Protein AF-A0A9D5UT83-F1 (afdb_monomer)

pLDDT: mean 85.32, std 17.66, range [29.62, 98.88]

Nearest PDB structures (foldseek):
  5b3g-assembly1_A  TM=5.053E-01  e=8.734E-01  Arabidopsis thaliana
  7ji4-assembly1_A  TM=4.488E-01  e=2.138E+00  Staphylococcus aureus subsp. aureus MRSA252

Radius of gyration: 25.46 Å; Cα contacts (8 Å, |Δi|>4): 666; chains: 1; bounding box: 50×72×88 Å

Foldseek 3Di:
DDDDDDDDDDDDDPPPPFDADDLVNLQLQFQLLQLLVVLPDDSVQQPQAFQAQLQPGDGGQKGQNCPPSFRWIAGPPVGIDGSLCSSCSSVVHHCPQCVVVSSVSSCVSRVVPDHDHDPLDDPPNPDDDPQFPVVLVVVQVVQLVQFDACLDPLVVLQQLQCVVLVLNVCNVVFFDSNFKGKRNWCFDDDPRDGPGTFIWIKGFWAAPVRDGQWIWIAGTHPSNHGDPDPDRIDTRDGRDPCSNFQTWRFRDDFPAQEEEEEQDPSLQSLVCQAVVGGGIHLVDLRSLLRHHDDPSHQEYEYFFWFFPVCSSVVSSVNNQVVVVVSVHHYHYHYQPDDQPPPHRTGGNSNVCNVPVHD

Solvent-accessible surface area (backbone atoms only — not comparable to full-atom values): 19822 Å² total; per-residue (Å²): 141,88,84,79,92,78,82,83,82,78,81,78,68,91,73,85,80,56,61,80,74,47,67,68,57,45,41,71,69,33,58,49,65,61,35,42,35,76,62,68,40,64,67,85,46,60,70,52,48,69,20,44,26,89,75,83,44,75,71,53,47,17,29,30,63,38,62,93,55,42,30,21,33,41,26,82,83,83,45,70,48,37,32,64,49,52,47,12,50,58,73,76,41,50,56,72,86,38,32,70,60,41,49,49,52,50,29,51,68,40,70,64,69,81,41,77,78,69,78,84,61,85,74,70,80,72,68,77,79,73,79,63,38,61,70,48,51,51,48,48,51,58,53,59,73,56,44,39,40,56,85,40,77,82,18,47,31,52,46,38,28,37,42,76,62,64,42,56,73,47,73,81,66,64,57,55,55,90,38,35,19,18,24,65,63,41,75,41,70,56,96,92,38,77,79,48,65,30,30,22,39,38,31,36,28,22,39,86,86,64,50,71,47,36,40,41,34,39,36,24,31,83,82,11,44,75,29,98,56,100,67,37,67,42,67,52,70,64,31,43,95,67,50,55,60,23,16,28,30,60,49,42,70,82,89,67,36,55,42,36,40,22,41,42,64,66,31,17,51,40,46,26,72,51,68,73,47,27,23,26,17,25,72,36,46,73,23,44,43,46,46,58,74,64,88,72,48,49,35,38,40,34,46,28,39,41,38,79,84,45,53,36,46,50,22,41,47,52,27,38,55,52,42,40,75,72,72,31,51,63,45,82,44,63,56,92,74,76,60,52,90,93,49,73,42,38,40,54,35,57,46,25,61,76,63,80,48,113

Sequence (358 aa):
MSFPNQPAIARDGPGNNRVRLDADHVRQSVDWRNVLQALGVDPAHLNGKHHPCPHCGGTDRFRFDNKGGSGSYICGQCGAGDGFSLAAKRMGLDPVRDFSEVVRRVADVGGIGGGEFRPTARVQTMEPAPTPNLKVWQRIKAIAARVIPLSDPAADPARRYLINRGLNDILTDLPDPAVIGCHPALPHWHEGKMTGHHPAIVARVQRIDVVTMGLHCTYLSVDGTKADVSAVKKLTPKLWDGAYTGAAVRLYPMDGDTLHLTEGIESAFAVRLGSGGPAWACLTAGALEAVQIPRGVRSVCVWGDLDASGTGQRAARALADRLAGEGRSVRVLLPPGAIPEGAKGLDWLDVWTQRGRI

Mean predicted aligned error: 15.06 Å

Secondary structure (DSSP, 8-state):
----------------------HHHHHHHS-HHHHHHHTT--GGGGSSS-EEETTTEEEEEEEE--GGGS--EEETTTEEE-HHHHHHHHTT--TTTTHHHHHHHHHHHTT---S----SS-------PPPP-HHHHHHHHHHHTTPBPTTSGGGHHHHHHHHHTT-GGGGGSPPPTTTEEEEEEEEEEETTEEEEEEEEEEEEEE-TT--EEEEEEEEB-TTSSB-SSS-SEEEPPPSSTTTTTT-BB--S--SSSEEEEESSHHHHHHHHHHH-S-EEE-SSHHHHHHPPPPTT--EEEEE--EETTSHHHHHHHHHHHHHHHTT-EEEEE--SSPPPTT-SEE-HHHHHHHHS--

Structure (mmCIF, N/CA/C/O backbone):
data_AF-A0A9D5UT83-F1
#
_entry.id   AF-A0A9D5UT83-F1
#
loop_
_atom_site.group_PDB
_atom_site.id
_atom_site.type_symbol
_atom_site.label_atom_id
_atom_site.label_alt_id
_atom_site.label_comp_id
_atom_site.label_asym_id
_atom_site.label_entity_id
_atom_site.label_seq_id
_atom_site.pdbx_PDB_ins_code
_atom_site.Cartn_x
_atom_site.Cartn_y
_atom_site.Cartn_z
_atom_site.occupancy
_atom_site.B_iso_or_equiv
_atom_site.auth_seq_id
_atom_site.auth_comp_id
_atom_site.auth_asym_id
_atom_site.auth_atom_id
_atom_site.pdbx_PDB_model_num
ATOM 1 N N . MET A 1 1 ? -10.233 41.703 62.172 1.00 39.94 1 MET A N 1
ATOM 2 C CA . MET A 1 1 ? -10.448 40.342 61.641 1.00 39.94 1 MET A CA 1
ATOM 3 C C . MET A 1 1 ? -11.294 40.489 60.394 1.00 39.94 1 MET A C 1
ATOM 5 O O . MET A 1 1 ? -12.471 40.789 60.514 1.00 39.94 1 MET A O 1
ATOM 9 N N . SER A 1 2 ? -10.673 40.377 59.224 1.00 35.38 2 SER A N 1
ATOM 10 C CA . SER A 1 2 ? -11.347 40.438 57.926 1.00 35.38 2 SER A CA 1
ATOM 11 C C . SER A 1 2 ? -11.021 39.142 57.201 1.00 35.38 2 SER A C 1
ATOM 13 O O . SER A 1 2 ? -9.848 38.866 56.967 1.00 35.38 2 SER A O 1
ATOM 15 N N . PHE A 1 3 ? -12.045 38.355 56.881 1.00 30.88 3 PHE A N 1
ATOM 16 C CA . PHE A 1 3 ? -11.953 37.211 55.976 1.00 30.88 3 PHE A CA 1
ATOM 17 C C . PHE A 1 3 ? -13.018 37.349 54.873 1.00 30.88 3 PHE A C 1
ATOM 19 O O . PHE A 1 3 ? -14.044 37.989 55.112 1.00 30.88 3 PHE A O 1
ATOM 26 N N . PRO A 1 4 ? -12.744 36.843 53.657 1.00 36.22 4 PRO A N 1
ATOM 27 C CA . PRO A 1 4 ? -13.255 37.417 52.417 1.00 36.22 4 PRO A CA 1
ATOM 28 C C . PRO A 1 4 ? -14.476 36.691 51.830 1.00 36.22 4 PRO A C 1
ATOM 30 O O . PRO A 1 4 ? -14.771 35.544 52.155 1.00 36.22 4 PRO A O 1
ATOM 33 N N . ASN A 1 5 ? -15.131 37.399 50.905 1.00 34.78 5 ASN A N 1
ATOM 34 C CA . ASN A 1 5 ? -16.133 36.943 49.938 1.00 34.78 5 ASN A CA 1
ATOM 35 C C . ASN A 1 5 ? -15.889 35.518 49.399 1.00 34.78 5 ASN A C 1
ATOM 37 O O . ASN A 1 5 ? -14.867 35.265 48.761 1.00 34.78 5 ASN A O 1
ATOM 41 N N . GLN A 1 6 ? -16.892 34.644 49.524 1.00 32.94 6 GLN A N 1
ATOM 42 C CA . GLN A 1 6 ? -17.122 33.528 48.600 1.00 32.94 6 GLN A CA 1
ATOM 43 C C . GLN A 1 6 ? -18.304 33.889 47.684 1.00 32.94 6 GLN A C 1
ATOM 45 O O . GLN A 1 6 ? -19.372 34.222 48.201 1.00 32.94 6 GLN A O 1
ATOM 50 N N . PRO A 1 7 ? -18.171 33.822 46.347 1.00 31.80 7 PRO A N 1
ATOM 51 C CA . PRO A 1 7 ? -19.325 33.874 45.465 1.00 31.80 7 PRO A CA 1
ATOM 52 C C . PRO A 1 7 ? -20.060 32.526 45.460 1.00 31.80 7 PRO A C 1
ATOM 54 O O . PRO A 1 7 ? -19.459 31.455 45.555 1.00 31.80 7 PRO A O 1
ATOM 57 N N . ALA A 1 8 ? -21.385 32.618 45.368 1.00 31.39 8 ALA A N 1
ATOM 58 C CA . ALA A 1 8 ? -22.331 31.516 45.403 1.00 31.39 8 ALA A CA 1
ATOM 59 C C . ALA A 1 8 ? -22.042 30.439 44.344 1.00 31.39 8 ALA A C 1
ATOM 61 O O . ALA A 1 8 ? -21.861 30.728 43.162 1.00 31.39 8 ALA A O 1
ATOM 62 N N . ILE A 1 9 ? -22.074 29.181 44.783 1.00 29.62 9 ILE A N 1
ATOM 63 C CA . ILE A 1 9 ? -22.059 28.002 43.921 1.00 29.62 9 ILE A CA 1
ATOM 64 C C . ILE A 1 9 ? -23.433 27.934 43.244 1.00 29.62 9 ILE A C 1
ATOM 66 O O . ILE A 1 9 ? -24.443 27.657 43.898 1.00 29.62 9 ILE A O 1
ATOM 70 N N . ALA A 1 10 ? -23.484 28.229 41.946 1.00 30.75 10 ALA A N 1
ATOM 71 C CA . ALA A 1 10 ? -24.658 27.959 41.131 1.00 30.75 10 ALA A CA 1
ATOM 72 C C . ALA A 1 10 ? -24.921 26.445 41.150 1.00 30.75 10 ALA A C 1
ATOM 74 O O . ALA A 1 10 ? -24.033 25.642 40.873 1.00 30.75 10 ALA A O 1
ATOM 75 N N . ARG A 1 11 ? -26.137 26.058 41.541 1.00 30.61 11 ARG A N 1
ATOM 76 C CA . ARG A 1 11 ? -26.592 24.669 41.493 1.00 30.61 11 ARG A CA 1
ATOM 77 C C . ARG A 1 11 ? -26.830 24.304 40.032 1.00 30.61 11 ARG A C 1
ATOM 79 O O . ARG A 1 11 ? -27.831 24.732 39.460 1.00 30.61 11 ARG A O 1
ATOM 86 N N . ASP A 1 12 ? -25.928 23.518 39.457 1.00 32.91 12 ASP A N 1
ATOM 87 C CA . ASP A 1 12 ? -26.201 22.813 38.210 1.00 32.91 12 ASP A CA 1
ATOM 88 C C . ASP A 1 12 ? -27.418 21.903 38.417 1.00 32.91 12 ASP A C 1
ATOM 90 O O . ASP A 1 12 ? -27.491 21.120 39.370 1.00 32.91 12 ASP A O 1
ATOM 94 N N . GLY A 1 13 ? -28.417 22.064 37.546 1.00 33.28 13 GLY A N 1
ATOM 95 C CA . GLY A 1 13 ? -29.596 21.205 37.498 1.00 33.28 13 GLY A CA 1
ATOM 96 C C . GLY A 1 13 ? -29.219 19.744 37.219 1.00 33.28 13 GLY A C 1
ATOM 97 O O . GLY A 1 13 ? -28.079 19.459 36.850 1.00 33.28 13 GLY A O 1
ATOM 98 N N . PRO A 1 14 ? -30.155 18.792 37.380 1.00 35.25 14 PRO A N 1
ATOM 99 C CA . PRO A 1 14 ? -29.871 17.378 37.177 1.00 35.25 14 PRO A CA 1
ATOM 100 C C . PRO A 1 14 ? -29.466 17.134 35.719 1.00 35.25 14 PRO A C 1
ATOM 102 O O . PRO A 1 14 ? -30.300 17.057 34.817 1.00 35.25 14 PRO A O 1
ATOM 105 N N . GLY A 1 15 ? -28.156 17.040 35.493 1.00 32.91 15 GLY A N 1
ATOM 106 C CA . GLY A 1 15 ? -27.573 16.638 34.228 1.00 32.91 15 GLY A CA 1
ATOM 107 C C . GLY A 1 15 ? -28.062 15.238 33.892 1.00 32.91 15 GLY A C 1
ATOM 108 O O . GLY A 1 15 ? -27.791 14.280 34.615 1.00 32.91 15 GLY A O 1
ATOM 109 N N . ASN A 1 16 ? -28.797 15.122 32.791 1.00 37.00 16 ASN A N 1
ATOM 110 C CA . ASN A 1 16 ? -29.161 13.849 32.190 1.00 37.00 16 ASN A CA 1
ATOM 111 C C . ASN A 1 16 ? -27.884 13.189 31.640 1.00 37.00 16 ASN A C 1
ATOM 113 O O . ASN A 1 16 ? -27.570 13.301 30.455 1.00 37.00 16 ASN A O 1
ATOM 117 N N . ASN A 1 17 ? -27.104 12.564 32.523 1.00 39.38 17 ASN A N 1
ATOM 118 C CA . ASN A 1 17 ? -25.863 11.873 32.194 1.00 39.38 17 ASN A CA 1
ATOM 119 C C . ASN A 1 17 ? -26.188 10.507 31.571 1.00 39.38 17 ASN A C 1
ATOM 121 O O . ASN A 1 17 ? -26.019 9.456 32.188 1.00 39.38 17 ASN A O 1
ATOM 125 N N . ARG A 1 18 ? -26.729 10.518 30.349 1.00 42.25 18 ARG A N 1
ATOM 126 C CA . ARG A 1 18 ? -26.886 9.303 29.545 1.00 42.25 18 ARG A CA 1
ATOM 127 C C . ARG A 1 18 ? -25.505 8.877 29.047 1.00 42.25 18 ARG A C 1
ATOM 129 O O . ARG A 1 18 ? -24.882 9.593 28.266 1.00 42.25 18 ARG A O 1
ATOM 136 N N . VAL A 1 19 ? -25.039 7.715 29.506 1.00 45.41 19 VAL A N 1
ATOM 137 C CA . VAL A 1 19 ? -23.774 7.098 29.077 1.00 45.41 19 VAL A CA 1
ATOM 138 C C . VAL A 1 19 ? -23.762 6.967 27.552 1.00 45.41 19 VAL A C 1
ATOM 140 O O . VAL A 1 19 ? -24.695 6.437 26.945 1.00 45.41 19 VAL A O 1
ATOM 143 N N . ARG A 1 20 ? -22.703 7.480 26.922 1.00 50.28 20 ARG A N 1
ATOM 144 C CA . ARG A 1 20 ? -22.475 7.388 25.478 1.00 50.28 20 ARG A CA 1
ATOM 145 C C . ARG A 1 20 ? -21.943 5.988 25.163 1.00 50.28 20 ARG A C 1
ATOM 147 O O . ARG A 1 20 ? -20.837 5.660 25.570 1.00 50.28 20 ARG A O 1
ATOM 154 N N . LEU A 1 21 ? -22.726 5.171 24.458 1.00 57.28 21 LEU A N 1
ATOM 155 C CA . LEU A 1 21 ? -22.361 3.789 24.127 1.00 57.28 21 LEU A CA 1
ATOM 156 C C . LEU A 1 21 ? -21.693 3.723 22.747 1.00 57.28 21 LEU A C 1
ATOM 158 O O . LEU A 1 21 ? -22.319 4.053 21.739 1.00 57.28 21 LEU A O 1
ATOM 162 N N . ASP A 1 22 ? -20.439 3.278 22.690 1.00 71.88 22 ASP A N 1
ATOM 163 C CA . ASP A 1 22 ? -19.770 2.851 21.457 1.00 71.88 22 ASP A CA 1
ATOM 164 C C . ASP A 1 22 ? -19.437 1.347 21.507 1.00 71.88 22 ASP A C 1
ATOM 166 O O . ASP A 1 22 ? -19.575 0.696 22.542 1.00 71.88 22 ASP A O 1
ATOM 170 N N . ALA A 1 23 ? -19.056 0.761 20.368 1.00 78.69 23 ALA A N 1
ATOM 171 C CA . ALA A 1 23 ? -18.838 -0.683 20.267 1.00 78.69 23 ALA A CA 1
ATOM 172 C C . ALA A 1 23 ? -17.682 -1.188 21.147 1.00 78.69 23 ALA A C 1
ATOM 174 O O . ALA A 1 23 ? -17.723 -2.331 21.597 1.00 78.69 23 ALA A O 1
ATOM 175 N N . ASP A 1 24 ? -16.667 -0.361 21.401 1.00 77.75 24 ASP A N 1
ATOM 176 C CA . ASP A 1 24 ? -15.531 -0.750 22.235 1.00 77.75 24 ASP A CA 1
ATOM 177 C C . ASP A 1 24 ? -15.933 -0.755 23.708 1.00 77.75 24 ASP A C 1
ATOM 179 O O . ASP A 1 24 ? -15.629 -1.713 24.420 1.00 77.75 24 ASP A O 1
ATOM 183 N N . HIS A 1 25 ? -16.710 0.243 24.128 1.00 79.38 25 HIS A N 1
ATOM 184 C CA . HIS A 1 25 ? -17.335 0.275 25.441 1.00 79.38 25 HIS A CA 1
ATOM 185 C C . HIS A 1 25 ? -18.251 -0.936 25.648 1.00 79.38 25 HIS A C 1
ATOM 187 O O . HIS A 1 25 ? -18.069 -1.685 26.602 1.00 79.38 25 HIS A O 1
ATOM 193 N N . VAL A 1 26 ? -19.166 -1.213 24.709 1.00 84.00 26 VAL A N 1
ATOM 194 C CA . VAL A 1 26 ? -20.036 -2.398 24.788 1.00 84.00 26 VAL A CA 1
ATOM 195 C C . VAL A 1 26 ? -19.200 -3.680 24.862 1.00 84.00 26 VAL A C 1
ATOM 197 O O . VAL A 1 26 ? -19.483 -4.528 25.701 1.00 84.00 26 VAL A O 1
ATOM 200 N N . ARG A 1 27 ? -18.127 -3.811 24.067 1.00 87.50 27 ARG A N 1
ATOM 201 C CA . ARG A 1 27 ? -17.248 -4.995 24.100 1.00 87.50 27 ARG A CA 1
ATOM 202 C C . ARG A 1 27 ? -16.623 -5.235 25.466 1.00 87.50 27 ARG A C 1
ATOM 204 O O . ARG A 1 27 ? -16.486 -6.390 25.854 1.00 87.50 27 ARG A O 1
ATOM 211 N N . GLN A 1 28 ? -16.200 -4.172 26.140 1.00 83.25 28 GLN A N 1
ATOM 212 C CA . GLN A 1 28 ? -15.504 -4.251 27.425 1.00 83.25 28 GLN A CA 1
ATOM 213 C C . GLN A 1 28 ? -16.464 -4.352 28.614 1.00 83.25 28 GLN A C 1
ATOM 215 O O . GLN A 1 28 ? -16.062 -4.804 29.682 1.00 83.25 28 GLN A O 1
ATOM 220 N N . SER A 1 29 ? -17.714 -3.922 28.442 1.00 83.50 29 SER A N 1
ATOM 221 C CA . SER A 1 29 ? -18.688 -3.816 29.529 1.00 83.50 29 SER A CA 1
ATOM 222 C C . SER A 1 29 ? -19.674 -4.983 29.615 1.00 83.50 29 SER A C 1
ATOM 224 O O . SER A 1 29 ? -20.319 -5.130 30.650 1.00 83.50 29 SER A O 1
ATOM 226 N N . VAL A 1 30 ? -19.804 -5.821 28.578 1.00 85.19 30 VAL A N 1
ATOM 227 C CA . VAL A 1 30 ? -20.680 -7.006 28.619 1.00 85.19 30 VAL A CA 1
ATOM 228 C C . VAL A 1 30 ? -19.949 -8.268 29.078 1.00 85.19 30 VAL A C 1
ATOM 230 O O . VAL A 1 30 ? -18.791 -8.502 28.733 1.00 85.19 30 VAL A O 1
ATOM 233 N N . ASP A 1 31 ? -20.665 -9.159 29.768 1.00 90.19 31 ASP A N 1
ATOM 234 C CA . ASP A 1 31 ? -20.227 -10.548 29.921 1.00 90.19 31 ASP A CA 1
ATOM 235 C C . ASP A 1 31 ? -20.570 -11.338 28.653 1.00 90.19 31 ASP A C 1
ATOM 237 O O . ASP A 1 31 ? -21.708 -11.763 28.435 1.00 90.19 31 ASP A O 1
ATOM 241 N N . TRP A 1 32 ? -19.559 -11.558 27.813 1.00 91.94 32 TRP A N 1
ATOM 242 C CA . TRP A 1 32 ? -19.714 -12.275 26.551 1.00 91.94 32 TRP A CA 1
ATOM 243 C C . TRP A 1 32 ? -20.260 -13.692 26.691 1.00 91.94 32 TRP A C 1
ATOM 245 O O . TRP A 1 32 ? -20.954 -14.141 25.780 1.00 91.94 32 TRP A O 1
ATOM 255 N N . ARG A 1 33 ? -19.991 -14.404 27.794 1.00 92.31 33 ARG A N 1
ATOM 256 C CA . ARG A 1 33 ? -20.564 -15.746 27.977 1.00 92.31 33 ARG A CA 1
ATOM 257 C C . ARG A 1 33 ? -22.073 -15.656 28.133 1.00 92.31 33 ARG A C 1
ATOM 259 O O . ARG A 1 33 ? -22.794 -16.338 27.409 1.00 92.31 33 ARG A O 1
ATOM 266 N N . ASN A 1 34 ? -22.532 -14.764 29.007 1.00 87.12 34 ASN A N 1
ATOM 267 C CA . ASN A 1 34 ? -23.957 -14.566 29.264 1.00 87.12 34 ASN A CA 1
ATOM 268 C C . ASN A 1 34 ? -24.680 -14.018 28.032 1.00 87.12 34 ASN A C 1
ATOM 270 O O . ASN A 1 34 ? -25.751 -14.511 27.685 1.00 87.12 34 ASN A O 1
ATOM 274 N N . VAL A 1 35 ? -24.079 -13.056 27.323 1.00 91.38 35 VAL A N 1
ATOM 275 C CA . VAL A 1 35 ? -24.671 -12.507 26.096 1.00 91.38 35 VAL A CA 1
ATOM 276 C C . VAL A 1 35 ? -24.812 -13.581 25.022 1.00 91.38 35 VAL A C 1
ATOM 278 O O . VAL A 1 35 ? -25.887 -13.739 24.449 1.00 91.38 35 VAL A O 1
ATOM 281 N N . LEU A 1 36 ? -23.755 -14.344 24.737 1.00 91.69 36 LEU A N 1
ATOM 282 C CA . LEU A 1 36 ? -23.806 -15.376 23.699 1.00 91.69 36 LEU A CA 1
ATOM 283 C C . LEU A 1 36 ? -24.762 -16.515 24.075 1.00 91.69 36 LEU A C 1
ATOM 285 O O . LEU A 1 36 ? -25.481 -17.008 23.204 1.00 91.69 36 LEU A O 1
ATOM 289 N N . GLN A 1 37 ? -24.827 -16.883 25.357 1.00 89.75 37 GLN A N 1
ATOM 290 C CA . GLN A 1 37 ? -25.823 -17.817 25.877 1.00 89.75 37 GLN A CA 1
ATOM 291 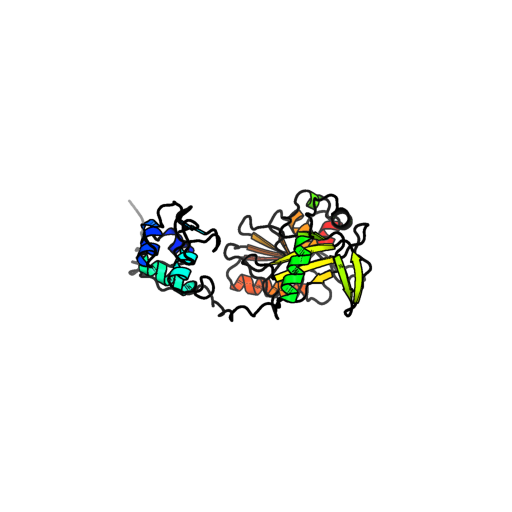C C . GLN A 1 37 ? -27.249 -17.307 25.652 1.00 89.75 37 GLN A C 1
ATOM 293 O O . GLN A 1 37 ? -28.089 -18.042 25.135 1.00 89.75 37 GLN A O 1
ATOM 298 N N . ALA A 1 38 ? -27.522 -16.045 25.984 1.00 82.81 38 ALA A N 1
ATOM 299 C CA . ALA A 1 38 ? -28.832 -15.431 25.784 1.00 82.81 38 ALA A CA 1
ATOM 300 C C . ALA A 1 38 ? -29.212 -15.319 24.296 1.00 82.81 38 ALA A C 1
ATOM 302 O O . ALA A 1 38 ? -30.383 -15.421 23.942 1.00 82.81 38 ALA A O 1
ATOM 303 N N . LEU A 1 39 ? -28.222 -15.191 23.408 1.00 84.88 39 LEU A N 1
ATOM 304 C CA . LEU A 1 39 ? -28.409 -15.258 21.955 1.00 84.88 39 LEU A CA 1
ATOM 305 C C . LEU A 1 39 ? -28.551 -16.699 21.427 1.00 84.88 39 LEU A C 1
ATOM 307 O O . LEU A 1 39 ? -28.710 -16.904 20.225 1.00 84.88 39 LEU A O 1
ATOM 311 N N . GLY A 1 40 ? -28.527 -17.706 22.301 1.00 84.44 40 GLY A N 1
ATOM 312 C CA . GLY A 1 40 ? -28.804 -19.100 21.967 1.00 84.44 40 GLY A CA 1
ATOM 313 C C . GLY A 1 40 ? -27.577 -19.910 21.557 1.00 84.44 40 GLY A C 1
ATOM 314 O O . GLY A 1 40 ? -27.725 -20.868 20.792 1.00 84.44 40 GLY A O 1
ATOM 315 N N . VAL A 1 41 ? -26.373 -19.516 21.980 1.00 89.94 41 VAL A N 1
ATOM 316 C CA . VAL A 1 41 ? -25.186 -20.383 21.942 1.00 89.94 41 VAL A CA 1
ATOM 317 C C . VAL A 1 41 ? -25.217 -21.313 23.154 1.00 89.94 41 VAL A C 1
ATOM 319 O O . VAL A 1 41 ? -25.469 -20.864 24.267 1.00 89.94 41 VAL A O 1
ATOM 322 N N . ASP A 1 42 ? -24.948 -22.603 22.950 1.00 89.69 42 ASP A N 1
ATOM 323 C CA . ASP A 1 42 ? -24.878 -23.566 24.053 1.00 89.69 42 ASP A CA 1
ATOM 324 C C . ASP A 1 42 ? -23.774 -23.158 25.058 1.00 89.69 42 ASP A C 1
ATOM 326 O O . ASP A 1 42 ? -22.611 -23.021 24.655 1.00 89.69 42 ASP A O 1
ATOM 330 N N . PRO A 1 43 ? -24.091 -22.975 26.356 1.00 90.19 43 PRO A N 1
ATOM 331 C CA . PRO A 1 43 ? -23.107 -22.640 27.387 1.00 90.19 43 PRO A CA 1
ATOM 332 C C . PRO A 1 43 ? -21.944 -23.630 27.471 1.00 90.19 43 PRO A C 1
ATOM 334 O O . PRO A 1 43 ? -20.814 -23.232 27.772 1.00 90.19 43 PRO A O 1
ATOM 337 N N . ALA A 1 44 ? -22.180 -24.909 27.156 1.00 92.62 44 ALA A N 1
ATOM 338 C CA . ALA A 1 44 ? -21.138 -25.927 27.130 1.00 92.62 44 ALA A CA 1
ATOM 339 C C . ALA A 1 44 ? -20.042 -25.607 26.099 1.00 92.62 44 ALA A C 1
ATOM 341 O O . ALA A 1 44 ? -18.887 -25.980 26.309 1.00 92.62 44 ALA A O 1
ATOM 342 N N . HIS A 1 45 ? -20.367 -24.861 25.035 1.00 94.69 45 HIS A N 1
ATOM 343 C CA . HIS A 1 45 ? -19.420 -24.454 23.996 1.00 94.69 45 HIS A CA 1
ATOM 344 C C . HIS A 1 45 ? -18.560 -23.233 24.386 1.00 94.69 45 HIS A C 1
ATOM 346 O O . HIS A 1 45 ? -17.578 -22.929 23.707 1.00 94.69 45 HIS A O 1
ATOM 352 N N . LEU A 1 46 ? -18.884 -22.529 25.480 1.00 94.31 46 LEU A N 1
ATOM 353 C CA . LEU A 1 46 ? -18.258 -21.259 25.892 1.00 94.31 46 LEU A CA 1
ATOM 354 C C . LEU A 1 46 ? -17.218 -21.420 27.024 1.00 94.31 46 LEU A C 1
ATOM 356 O O . LEU A 1 46 ? -16.946 -20.493 27.796 1.00 94.31 46 LEU A O 1
ATOM 360 N N . ASN A 1 47 ? -16.610 -22.605 27.122 1.00 92.88 47 ASN A N 1
ATOM 361 C CA . ASN A 1 47 ? -15.705 -22.998 28.211 1.00 92.88 47 ASN A CA 1
ATOM 362 C C . ASN A 1 47 ? -14.210 -23.048 27.831 1.00 92.88 47 ASN A C 1
ATOM 364 O O . ASN A 1 47 ? -13.400 -23.526 28.624 1.00 92.88 47 ASN A O 1
ATOM 368 N N . GLY A 1 48 ? -13.829 -22.595 26.632 1.00 90.75 48 GLY A N 1
ATOM 369 C CA . GLY A 1 48 ? -12.433 -22.620 26.174 1.00 90.75 48 GLY A CA 1
ATOM 370 C C . GLY A 1 48 ? -11.942 -23.949 25.600 1.00 90.75 48 GLY A C 1
ATOM 371 O O . GLY A 1 48 ? -10.797 -24.015 25.155 1.00 90.75 48 GLY A O 1
ATOM 372 N N . LYS A 1 49 ? -12.777 -24.993 25.563 1.00 94.81 49 LYS A N 1
ATOM 373 C CA . LYS A 1 49 ? -12.454 -26.284 24.934 1.00 94.81 49 LYS A CA 1
ATOM 374 C C . LYS A 1 49 ? -12.966 -26.354 23.489 1.00 94.81 49 LYS A C 1
ATOM 376 O O . LYS A 1 49 ? -13.618 -25.430 23.006 1.00 94.81 49 LYS A O 1
ATOM 381 N N . HIS A 1 50 ? -12.608 -27.433 22.798 1.00 95.00 50 HIS A N 1
ATOM 382 C CA . HIS A 1 50 ? -13.031 -27.729 21.430 1.00 95.00 50 HIS A CA 1
ATOM 383 C C . HIS A 1 50 ? -14.457 -28.290 21.391 1.00 95.00 50 HIS A C 1
ATOM 385 O O . HIS A 1 50 ? -14.759 -29.218 22.137 1.00 95.00 50 HIS A O 1
ATOM 391 N N . HIS A 1 51 ? -15.299 -27.741 20.512 1.00 95.69 51 HIS A N 1
ATOM 392 C CA . HIS A 1 51 ? -16.727 -28.063 20.375 1.00 95.69 51 HIS A CA 1
ATOM 393 C C . HIS A 1 51 ? -17.215 -27.941 18.921 1.00 95.69 51 HIS A C 1
ATOM 395 O O . HIS A 1 51 ? -16.506 -27.374 18.074 1.00 95.69 51 HIS A O 1
ATOM 401 N N . PRO A 1 52 ? -18.441 -28.399 18.608 1.00 94.62 52 PRO A N 1
ATOM 402 C CA . PRO A 1 52 ? -19.148 -28.019 17.389 1.00 94.62 52 PRO A CA 1
ATOM 403 C C . PRO A 1 52 ? -19.252 -26.498 17.248 1.00 94.62 52 PRO A C 1
ATOM 405 O O . PRO A 1 52 ? -19.468 -25.779 18.223 1.00 94.62 52 PRO A O 1
ATOM 408 N N . CYS A 1 53 ? -19.132 -25.974 16.027 1.00 92.50 53 CYS A N 1
ATOM 409 C CA . CYS A 1 53 ? -19.322 -24.546 15.805 1.00 92.50 53 CYS A CA 1
ATOM 410 C C . CYS A 1 53 ? -20.805 -24.172 15.943 1.00 92.50 53 CYS A C 1
ATOM 412 O O . CYS A 1 53 ? -21.616 -24.696 15.181 1.00 92.50 53 CYS A O 1
ATOM 414 N N . PRO A 1 54 ? -21.165 -23.189 16.792 1.00 89.81 54 PRO A N 1
ATOM 415 C CA . PRO A 1 54 ? -22.550 -22.724 16.929 1.00 89.81 54 PRO A CA 1
ATOM 416 C C . PRO A 1 54 ? -23.150 -22.105 15.656 1.00 89.81 54 PRO A C 1
ATOM 418 O O . PRO A 1 54 ? -24.343 -21.829 15.614 1.00 89.81 54 PRO A O 1
ATOM 421 N N . HIS A 1 55 ? -22.325 -21.842 14.638 1.00 89.19 55 HIS A N 1
ATOM 422 C CA . HIS A 1 55 ? -22.743 -21.251 13.369 1.00 89.19 55 HIS A CA 1
ATOM 423 C C . HIS A 1 55 ? -22.679 -22.237 12.194 1.00 89.19 55 HIS A C 1
ATOM 425 O O . HIS A 1 55 ? -23.657 -22.372 11.471 1.00 89.19 55 HIS A O 1
ATOM 431 N N . CYS A 1 56 ? -21.545 -22.923 11.992 1.00 89.81 56 CYS A N 1
ATOM 432 C CA . CYS A 1 56 ? -21.362 -23.838 10.851 1.00 89.81 56 CYS A CA 1
ATOM 433 C C . CYS A 1 56 ? -21.454 -25.333 11.205 1.00 89.81 56 CYS A C 1
ATOM 435 O O . CYS A 1 56 ? -21.301 -26.173 10.322 1.00 89.81 56 CYS A O 1
ATOM 437 N N . GLY A 1 57 ? -21.673 -25.683 12.477 1.00 90.00 57 GLY A N 1
ATOM 438 C CA . GLY A 1 57 ? -21.715 -27.068 12.946 1.00 90.00 57 GLY A CA 1
ATOM 439 C C . GLY A 1 57 ? -20.338 -27.742 13.036 1.00 90.00 57 GLY A C 1
ATOM 440 O O . GLY A 1 57 ? -19.335 -27.121 13.404 1.00 90.00 57 GLY A O 1
ATOM 441 N N . GLY A 1 58 ? -20.287 -29.040 12.727 1.00 90.62 58 GLY A N 1
ATOM 442 C CA . GLY A 1 58 ? -19.108 -29.895 12.913 1.00 90.62 58 GLY A CA 1
ATOM 443 C C . GLY A 1 58 ? -19.045 -30.551 14.297 1.00 90.62 58 GLY A C 1
ATOM 444 O O . GLY A 1 58 ? -20.038 -3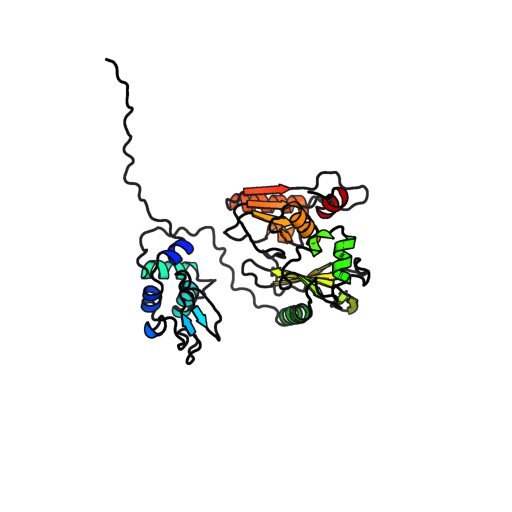0.576 15.010 1.00 90.62 58 GLY A O 1
ATOM 445 N N . THR A 1 59 ? -17.878 -31.089 14.661 1.00 88.88 59 THR A N 1
ATOM 446 C CA . THR A 1 59 ? -17.665 -31.886 15.887 1.00 88.88 59 THR A CA 1
ATOM 447 C C . THR A 1 59 ? -16.812 -31.181 16.945 1.00 88.88 59 THR A C 1
ATOM 449 O O . THR A 1 59 ? -17.174 -31.188 18.111 1.00 88.88 59 THR A O 1
ATOM 452 N N . ASP A 1 60 ? -15.694 -30.558 16.562 1.00 93.88 60 ASP A N 1
ATOM 453 C CA . ASP A 1 60 ? -14.648 -30.089 17.499 1.00 93.88 60 ASP A CA 1
ATOM 454 C C . ASP A 1 60 ? -13.885 -28.835 17.009 1.00 93.88 60 ASP A C 1
ATOM 456 O O . ASP A 1 60 ? -12.845 -28.436 17.540 1.00 93.88 60 ASP A O 1
ATOM 460 N N . ARG A 1 61 ? -14.392 -28.182 15.961 1.00 91.06 61 ARG A N 1
ATOM 461 C CA . ARG A 1 61 ? -13.675 -27.117 15.239 1.00 91.06 61 ARG A CA 1
ATOM 462 C C . ARG A 1 61 ? -13.762 -25.738 15.873 1.00 91.06 61 ARG A C 1
ATOM 464 O O . ARG A 1 61 ? -13.129 -24.830 15.347 1.00 91.06 61 ARG A O 1
ATOM 471 N N . PHE A 1 62 ? -14.575 -25.547 16.907 1.00 97.06 62 PHE A N 1
ATOM 472 C CA . PHE A 1 62 ? -14.820 -24.257 17.545 1.00 97.06 62 PHE A CA 1
ATOM 473 C C . PHE A 1 62 ? -14.233 -24.210 18.951 1.00 97.06 62 PHE A C 1
ATOM 475 O O . PHE A 1 62 ? -14.404 -25.144 19.727 1.00 97.06 62 PHE A O 1
ATOM 482 N N . ARG A 1 63 ? -13.575 -23.099 19.282 1.00 97.25 63 ARG A N 1
ATOM 483 C CA . ARG A 1 63 ? -13.061 -22.810 20.620 1.00 97.25 63 ARG A CA 1
ATOM 484 C C . ARG A 1 63 ? -13.318 -21.351 20.971 1.00 97.25 63 ARG A C 1
ATOM 486 O O . ARG A 1 63 ? -12.805 -20.466 20.292 1.00 97.25 63 ARG A O 1
ATOM 493 N N . PHE A 1 64 ? -14.072 -21.107 22.038 1.00 96.94 64 PHE A N 1
ATOM 494 C CA . PHE A 1 64 ? -14.308 -19.772 22.593 1.00 96.94 64 PHE A CA 1
ATOM 495 C C . PHE A 1 64 ? -13.239 -19.439 23.638 1.00 96.94 64 PHE A C 1
ATOM 497 O O . PHE A 1 64 ? -13.311 -19.924 24.765 1.00 96.94 64 PHE A O 1
ATOM 504 N N . ASP A 1 65 ? -12.223 -18.663 23.262 1.00 93.69 65 ASP A N 1
ATOM 505 C CA . ASP A 1 65 ? -11.080 -18.364 24.131 1.00 93.69 65 ASP A CA 1
ATOM 506 C C . ASP A 1 65 ? -11.214 -17.044 24.905 1.00 93.69 65 ASP A C 1
ATOM 508 O O . ASP A 1 65 ? -10.473 -16.843 25.865 1.00 93.69 65 ASP A O 1
ATOM 512 N N . ASN A 1 66 ? -12.174 -16.182 24.541 1.00 92.38 66 ASN A N 1
ATOM 513 C CA . ASN A 1 66 ? -12.509 -14.928 25.229 1.00 92.38 66 ASN A CA 1
ATOM 514 C C . ASN A 1 66 ? -11.288 -14.089 25.656 1.00 92.38 66 ASN A C 1
ATOM 516 O O . ASN A 1 66 ? -11.249 -13.504 26.744 1.00 92.38 66 ASN A O 1
ATOM 520 N N . LYS A 1 67 ? -10.253 -14.054 24.820 1.00 85.44 67 LYS A N 1
ATOM 521 C CA . LYS A 1 67 ? -9.000 -13.364 25.109 1.00 85.44 67 LYS A CA 1
ATOM 522 C C . LYS A 1 67 ? -9.261 -11.879 25.304 1.00 85.44 67 LYS A C 1
ATOM 524 O O . LYS A 1 67 ? -9.927 -11.236 24.490 1.00 85.44 67 LYS A O 1
ATOM 529 N N . GLY A 1 68 ? -8.744 -11.352 26.411 1.00 80.75 68 GLY A N 1
ATOM 530 C CA . GLY A 1 68 ? -8.917 -9.949 26.785 1.00 80.75 68 GLY A CA 1
ATOM 531 C C . GLY A 1 68 ? -10.375 -9.539 27.010 1.00 80.75 68 GLY A C 1
ATOM 532 O O . GLY A 1 68 ? -10.685 -8.365 26.858 1.00 80.75 68 GLY A O 1
ATOM 533 N N . GLY A 1 69 ? -11.279 -10.488 27.296 1.00 85.62 69 GLY A N 1
ATOM 534 C CA . GLY A 1 69 ? -12.700 -10.188 27.500 1.00 85.62 69 GLY A CA 1
ATOM 535 C C . GLY A 1 69 ? -13.423 -9.719 26.234 1.00 85.62 69 GLY A C 1
ATOM 536 O O . GLY A 1 69 ? -14.437 -9.046 26.329 1.00 85.62 69 GLY A O 1
ATOM 537 N N . SER A 1 70 ? -12.904 -10.038 25.045 1.00 85.88 70 SER A N 1
ATOM 538 C CA . SER A 1 70 ? -13.445 -9.571 23.758 1.00 85.88 70 SER A CA 1
ATOM 539 C C . SER A 1 70 ? -14.555 -10.451 23.164 1.00 85.88 70 SER A C 1
ATOM 541 O O . SER A 1 70 ? -15.079 -10.157 22.086 1.00 85.88 70 SER A O 1
ATOM 543 N N . GLY A 1 71 ? -14.864 -11.577 23.806 1.00 92.31 71 GLY A N 1
ATOM 544 C CA . GLY A 1 71 ? -15.714 -12.625 23.250 1.00 92.31 71 GLY A CA 1
ATOM 54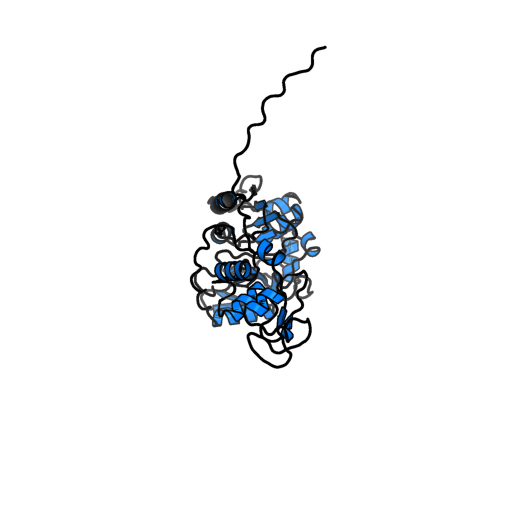5 C C . GLY A 1 71 ? -15.044 -13.409 22.119 1.00 92.31 71 GLY A C 1
ATOM 546 O O . GLY A 1 71 ? -15.740 -13.989 21.286 1.00 92.31 71 GLY A O 1
ATOM 547 N N . SER A 1 72 ? -13.708 -13.400 22.040 1.00 93.50 72 SER A N 1
ATOM 548 C CA . SER A 1 72 ? -12.988 -14.049 20.946 1.00 93.50 72 SER A CA 1
ATOM 549 C C . SER A 1 72 ? -13.231 -15.554 20.853 1.00 93.50 72 SER A C 1
ATOM 551 O O . SER A 1 72 ? -13.425 -16.261 21.848 1.00 93.50 72 SER A O 1
ATOM 553 N N . TYR A 1 73 ? -13.204 -16.042 19.616 1.00 95.69 73 TYR A N 1
ATOM 554 C CA . TYR A 1 73 ? -13.283 -17.455 19.289 1.00 95.69 73 TYR A CA 1
ATOM 555 C C . TYR A 1 73 ? -12.456 -17.781 18.049 1.00 95.69 73 TYR A C 1
ATOM 557 O O . TYR A 1 73 ? -12.121 -16.922 17.230 1.00 95.69 73 TYR A O 1
ATOM 565 N N . ILE A 1 74 ? -12.186 -19.069 17.878 1.00 93.31 74 ILE A N 1
ATOM 566 C CA . ILE A 1 74 ? -11.542 -19.623 16.694 1.00 93.31 74 ILE A CA 1
ATOM 567 C C . ILE A 1 74 ? -12.405 -20.762 16.170 1.00 93.31 74 ILE A C 1
ATOM 569 O O . ILE A 1 74 ? -12.816 -21.639 16.929 1.00 93.31 74 ILE A O 1
ATOM 573 N N . CYS A 1 75 ? -12.667 -20.755 14.865 1.00 92.25 75 CYS A N 1
ATOM 574 C CA . CYS A 1 75 ? -13.273 -21.868 14.155 1.00 92.25 75 CYS A CA 1
ATOM 575 C C . CYS A 1 75 ? -12.371 -22.323 13.002 1.00 92.25 75 CYS A C 1
ATOM 577 O O . CYS A 1 75 ? -12.009 -21.511 12.154 1.00 92.25 75 CYS A O 1
ATOM 579 N N . GLY A 1 76 ? -12.078 -23.622 12.909 1.00 83.69 76 GLY A N 1
ATOM 580 C CA . GLY A 1 76 ? -11.262 -24.175 11.818 1.00 83.69 76 GLY A CA 1
ATOM 581 C C . GLY A 1 76 ? -11.850 -23.980 10.411 1.00 83.69 76 GLY A C 1
ATOM 582 O O . GLY A 1 76 ? -11.109 -24.016 9.437 1.00 83.69 76 GLY A O 1
ATOM 583 N N . GLN A 1 77 ? -13.165 -23.743 10.297 1.00 85.06 77 GLN A N 1
ATOM 584 C CA . GLN A 1 77 ? -13.840 -23.473 9.020 1.00 85.06 77 GLN A CA 1
ATOM 585 C C . GLN A 1 77 ? -14.229 -21.999 8.853 1.00 85.06 77 GLN A C 1
ATOM 587 O O . GLN A 1 77 ? -14.006 -21.425 7.793 1.00 85.06 77 GLN A O 1
ATOM 592 N N . CYS A 1 78 ? -14.816 -21.374 9.879 1.00 82.44 78 CYS A N 1
ATOM 593 C CA . CYS A 1 78 ? -15.268 -19.980 9.792 1.00 82.44 78 CYS A CA 1
ATOM 594 C C . CYS A 1 78 ? -14.153 -18.947 10.008 1.00 82.44 78 CYS A C 1
ATOM 596 O O . CYS A 1 78 ? -14.418 -17.756 9.858 1.00 82.44 78 CYS A O 1
ATOM 598 N N . GLY A 1 79 ? -12.959 -19.376 10.428 1.00 88.38 79 GLY A N 1
ATOM 599 C CA . GLY A 1 79 ? -11.883 -18.494 10.873 1.00 88.38 79 GLY A CA 1
ATOM 600 C C . GLY A 1 79 ? -12.044 -18.018 12.322 1.00 88.38 79 GLY A C 1
ATOM 601 O O . GLY A 1 79 ? -12.908 -18.490 13.069 1.00 88.38 79 GLY A O 1
ATOM 602 N N . ALA A 1 80 ? -11.172 -17.094 12.723 1.00 90.81 80 ALA A N 1
ATOM 603 C CA . ALA A 1 80 ? -11.215 -16.435 14.027 1.00 90.81 80 ALA A CA 1
ATOM 604 C C . ALA A 1 80 ? -12.128 -15.198 14.006 1.00 90.81 80 ALA A C 1
ATOM 606 O O . ALA A 1 80 ? -12.309 -14.574 12.961 1.00 90.81 80 ALA A O 1
ATOM 607 N N . GLY A 1 81 ? -12.690 -14.839 15.160 1.00 90.25 81 GLY A N 1
ATOM 608 C CA . GLY A 1 81 ? -13.535 -13.655 15.308 1.00 90.25 81 GLY A CA 1
ATOM 609 C C . GLY A 1 81 ? -13.713 -13.226 16.763 1.00 90.25 81 GLY A C 1
ATOM 610 O O . GLY A 1 81 ? -13.176 -13.857 17.672 1.00 90.25 81 GLY A O 1
ATOM 611 N N . ASP A 1 82 ? -14.465 -12.146 16.970 1.00 93.25 82 ASP A N 1
ATOM 612 C CA . ASP A 1 82 ? -14.820 -11.595 18.283 1.00 93.25 82 ASP A CA 1
ATOM 613 C C . ASP A 1 82 ? -16.286 -11.874 18.661 1.00 93.25 82 ASP A C 1
ATOM 615 O O . ASP A 1 82 ? -17.052 -12.458 17.881 1.00 93.25 82 ASP A O 1
ATOM 619 N N . GLY A 1 83 ? -16.683 -11.430 19.855 1.00 92.12 83 GLY A N 1
ATOM 620 C CA . GLY A 1 83 ? -18.028 -11.645 20.376 1.00 92.12 83 GLY A CA 1
ATOM 621 C C . GLY A 1 83 ? -19.128 -11.056 19.489 1.00 92.12 83 GLY A C 1
ATOM 622 O O . GLY A 1 83 ? -20.148 -11.713 19.272 1.00 92.12 83 GLY A O 1
ATOM 623 N N . PHE A 1 84 ? -18.913 -9.877 18.892 1.00 94.19 84 PHE A N 1
ATOM 624 C CA . PHE A 1 84 ? -19.879 -9.273 17.967 1.00 94.19 84 PHE A CA 1
ATOM 625 C C . PHE 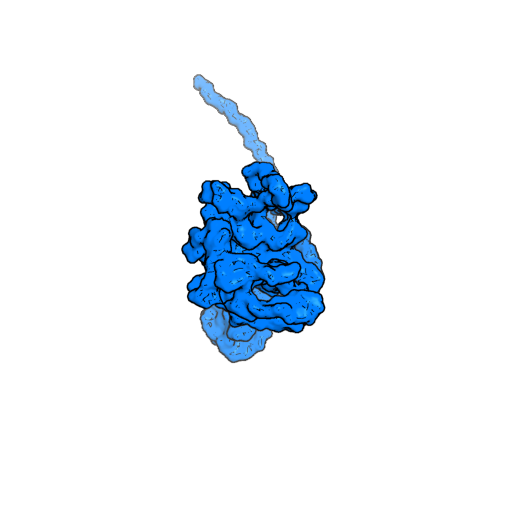A 1 84 ? -20.038 -10.105 16.699 1.00 94.19 84 PHE A C 1
ATOM 627 O O . PHE A 1 84 ? -21.160 -10.339 16.252 1.00 94.19 84 PHE A O 1
ATOM 634 N N . SER A 1 85 ? -18.936 -10.600 16.132 1.00 93.38 85 SER A N 1
ATOM 635 C CA . SER A 1 85 ? -19.004 -11.431 14.931 1.00 93.38 85 SER A CA 1
ATOM 636 C C . SER A 1 85 ? -19.727 -12.762 15.178 1.00 93.38 85 SER A C 1
ATOM 638 O O . SER A 1 85 ? -20.436 -13.249 14.296 1.00 93.38 85 SER A O 1
ATOM 640 N N . LEU A 1 86 ? -19.592 -13.347 16.377 1.00 92.25 86 LEU A N 1
ATOM 641 C CA . LEU A 1 86 ? -20.316 -14.561 16.759 1.00 92.25 86 LEU A CA 1
ATOM 642 C C . LEU A 1 86 ? -21.798 -14.276 17.032 1.00 92.25 86 LEU A C 1
ATOM 644 O O . LEU A 1 86 ? -22.657 -15.036 16.584 1.00 92.25 86 LEU A O 1
ATOM 648 N N . ALA A 1 87 ? -22.099 -13.161 17.703 1.00 93.38 87 ALA A N 1
ATOM 649 C CA . ALA A 1 87 ? -23.458 -12.693 17.948 1.00 93.38 87 ALA A CA 1
ATOM 650 C C . ALA A 1 87 ? -24.211 -12.440 16.632 1.00 93.38 87 ALA A C 1
ATOM 652 O O . ALA A 1 87 ? -25.317 -12.947 16.450 1.00 93.38 87 ALA A O 1
ATOM 653 N N . ALA A 1 88 ? -23.596 -11.731 15.680 1.00 91.00 88 ALA A N 1
ATOM 654 C CA . ALA A 1 88 ? -24.165 -11.481 14.356 1.00 91.00 88 ALA A CA 1
ATOM 655 C C . ALA A 1 88 ? -24.528 -12.790 13.642 1.00 91.00 88 ALA A C 1
ATOM 657 O O . ALA A 1 88 ? -25.682 -13.001 13.266 1.00 91.00 88 ALA A O 1
ATOM 658 N N . LYS A 1 89 ? -23.570 -13.724 13.572 1.00 89.44 89 LYS A N 1
ATOM 659 C CA . LYS A 1 89 ? -23.762 -15.062 12.996 1.00 89.44 89 LYS A CA 1
ATOM 660 C C . LYS A 1 89 ? -24.919 -15.820 13.636 1.00 89.44 89 LYS A C 1
ATOM 662 O O . LYS A 1 89 ? -25.657 -16.506 12.933 1.00 89.44 89 LYS A O 1
ATOM 667 N N . ARG A 1 90 ? -25.082 -15.712 14.957 1.00 88.25 90 ARG A N 1
ATOM 668 C CA . ARG A 1 90 ? -26.149 -16.408 15.682 1.00 88.25 90 ARG A CA 1
ATOM 669 C C . ARG A 1 90 ? -27.530 -15.818 15.411 1.00 88.25 90 ARG A C 1
ATOM 671 O O . ARG A 1 90 ? -28.502 -16.567 15.357 1.00 88.25 90 ARG A O 1
ATOM 678 N N . MET A 1 91 ? -27.591 -14.508 15.192 1.00 87.00 91 MET A N 1
ATOM 679 C CA . MET A 1 91 ? -28.810 -13.772 14.854 1.00 87.00 91 MET A CA 1
ATOM 680 C C . MET A 1 91 ? -29.164 -13.818 13.358 1.00 87.00 91 MET A C 1
ATOM 682 O O . MET A 1 91 ? -30.182 -13.252 12.970 1.00 87.00 91 MET A O 1
ATOM 686 N N . GLY A 1 92 ? -28.340 -14.455 12.517 1.00 84.25 92 GLY A N 1
ATOM 687 C CA . GLY A 1 92 ? -28.515 -14.438 11.060 1.00 84.25 92 GLY A CA 1
ATOM 688 C C . GLY A 1 92 ? -28.231 -13.071 10.427 1.00 84.25 92 GLY A C 1
ATOM 689 O O . GLY A 1 92 ? -28.734 -12.781 9.345 1.00 84.25 92 GLY A O 1
ATOM 690 N N . LEU A 1 93 ? -27.452 -12.230 11.110 1.00 82.38 93 LEU A N 1
ATOM 691 C CA . LEU A 1 93 ? -27.059 -10.893 10.675 1.00 82.38 93 LEU A CA 1
ATOM 692 C C . LEU A 1 93 ? -25.648 -10.910 10.082 1.00 82.38 93 LEU A C 1
ATOM 694 O O . LEU A 1 93 ? -24.796 -11.712 10.478 1.00 82.38 93 LEU A O 1
ATOM 698 N N . ASP A 1 94 ? -25.384 -9.990 9.160 1.00 83.38 94 ASP A N 1
ATOM 699 C CA . ASP A 1 94 ? -24.040 -9.783 8.635 1.00 83.38 94 ASP A CA 1
ATOM 700 C C . ASP A 1 94 ? -23.225 -8.918 9.621 1.00 83.38 94 ASP A C 1
ATOM 702 O O . ASP A 1 94 ? -23.655 -7.818 9.979 1.00 83.38 94 ASP A O 1
ATOM 706 N N . PRO A 1 95 ? -22.047 -9.378 10.081 1.00 70.81 95 PRO A N 1
ATOM 707 C CA . PRO A 1 95 ? -21.277 -8.695 11.121 1.00 70.81 95 PRO A CA 1
ATOM 708 C C . PRO A 1 95 ? -20.712 -7.335 10.693 1.00 70.81 95 PRO A C 1
ATOM 710 O O . PRO A 1 95 ? -20.257 -6.588 11.554 1.00 70.81 95 PRO A O 1
ATOM 713 N N . VAL A 1 96 ? -20.715 -7.016 9.395 1.00 71.44 96 VAL A N 1
ATOM 714 C CA . VAL A 1 96 ? -20.242 -5.737 8.856 1.00 71.44 96 VAL A CA 1
ATOM 715 C C . VAL A 1 96 ? -21.428 -4.848 8.496 1.00 71.44 96 VAL A C 1
ATOM 717 O O . VAL A 1 96 ? -21.507 -3.716 8.971 1.00 71.44 96 VAL A O 1
ATOM 720 N N . ARG A 1 97 ? -22.371 -5.352 7.690 1.00 68.75 97 ARG A N 1
ATOM 721 C CA . ARG A 1 97 ? -23.533 -4.581 7.220 1.00 68.75 97 ARG A CA 1
ATOM 722 C C . ARG A 1 97 ? -24.486 -4.233 8.358 1.00 68.75 97 ARG A C 1
ATOM 724 O O . ARG A 1 97 ? -24.969 -3.108 8.428 1.00 68.75 97 ARG A O 1
ATOM 731 N N . ASP A 1 98 ? -24.718 -5.178 9.262 1.00 77.44 98 ASP A N 1
ATOM 732 C CA . ASP A 1 98 ? -25.719 -5.055 10.321 1.00 77.44 98 ASP A CA 1
ATOM 733 C C . ASP A 1 98 ? -25.056 -4.722 11.676 1.00 77.44 98 ASP A C 1
ATOM 735 O O . ASP A 1 98 ? -25.672 -4.851 12.734 1.00 77.44 98 ASP A O 1
ATOM 739 N N . PHE A 1 99 ? -23.795 -4.263 11.667 1.00 78.88 99 PHE A N 1
ATOM 740 C CA . PHE A 1 99 ? -22.970 -4.093 12.868 1.00 78.88 99 PHE A CA 1
ATOM 741 C C . PHE A 1 99 ? -23.613 -3.199 13.937 1.00 78.88 99 PHE A C 1
ATOM 743 O O . PHE A 1 99 ? -23.564 -3.526 15.118 1.00 78.88 99 PHE A O 1
ATOM 750 N N . SER A 1 100 ? -24.263 -2.094 13.556 1.00 78.00 100 SER A N 1
ATOM 751 C CA . SER A 1 100 ? -24.943 -1.218 14.525 1.00 78.00 100 SER A CA 1
ATOM 752 C C . SER A 1 100 ? -26.101 -1.917 15.240 1.00 78.00 100 SER A C 1
ATOM 754 O O . SER A 1 100 ? -26.261 -1.751 16.447 1.00 78.00 100 SER A O 1
ATOM 756 N N . GLU A 1 101 ? -26.871 -2.736 14.523 1.00 82.88 101 GLU A N 1
ATOM 757 C CA . GLU A 1 101 ? -27.947 -3.539 15.109 1.00 82.88 101 GLU A CA 1
ATOM 758 C C . GLU A 1 101 ? -27.379 -4.650 16.000 1.00 82.88 101 GLU A C 1
ATOM 760 O O . GLU A 1 101 ? -27.910 -4.912 17.078 1.00 82.88 101 GLU A O 1
ATOM 765 N N . VAL A 1 102 ? -26.259 -5.258 15.597 1.00 87.94 102 VAL A N 1
ATOM 766 C CA . VAL A 1 102 ? -25.541 -6.252 16.407 1.00 87.94 102 VAL A CA 1
ATOM 767 C C . VAL A 1 102 ? -25.065 -5.634 17.723 1.00 87.94 102 VAL A C 1
ATOM 769 O O . VAL A 1 102 ? -25.327 -6.198 18.783 1.00 87.94 102 VAL A O 1
ATOM 772 N N . VAL A 1 103 ? -24.416 -4.465 17.678 1.00 87.19 103 VAL A N 1
ATOM 773 C CA . VAL A 1 103 ? -23.943 -3.748 18.874 1.00 87.19 103 VAL A CA 1
ATOM 774 C C . VAL A 1 103 ? -25.111 -3.380 19.782 1.00 87.19 103 VAL A C 1
ATOM 776 O O . VAL A 1 103 ? -25.028 -3.607 20.986 1.00 87.19 103 VAL A O 1
ATOM 779 N N . ARG A 1 104 ? -26.215 -2.876 19.216 1.00 84.50 104 ARG A N 1
ATOM 780 C CA . ARG A 1 104 ? -27.420 -2.533 19.979 1.00 84.50 104 ARG A CA 1
ATOM 781 C C . ARG A 1 104 ? -28.000 -3.756 20.689 1.00 84.50 104 ARG A C 1
ATOM 783 O O . ARG A 1 104 ? -28.201 -3.713 21.895 1.00 84.50 104 ARG A O 1
ATOM 790 N N . ARG A 1 105 ? -28.205 -4.866 19.975 1.00 85.56 105 ARG A N 1
ATOM 791 C CA . ARG A 1 105 ? -28.741 -6.101 20.570 1.00 85.56 105 ARG A CA 1
ATOM 792 C C . ARG A 1 105 ? -27.821 -6.680 21.636 1.00 85.56 105 ARG A C 1
ATOM 794 O O . ARG A 1 105 ? -28.308 -7.143 22.657 1.00 85.56 105 ARG A O 1
ATOM 801 N N . VAL A 1 106 ? -26.506 -6.639 21.423 1.00 89.88 106 VAL A N 1
ATOM 802 C CA . VAL A 1 106 ? -25.523 -7.062 22.430 1.00 89.88 106 VAL A CA 1
ATOM 803 C C . VAL A 1 106 ? -25.581 -6.164 23.667 1.00 89.88 106 VAL A C 1
ATOM 805 O O . VAL A 1 106 ? -25.554 -6.687 24.775 1.00 89.88 106 VAL A O 1
ATOM 808 N N . ALA A 1 107 ? -25.702 -4.845 23.503 1.00 86.31 107 ALA A N 1
ATOM 809 C CA . ALA A 1 107 ? -25.838 -3.914 24.622 1.00 86.31 107 ALA A CA 1
ATOM 810 C C . ALA A 1 107 ? -27.143 -4.141 25.403 1.00 86.31 107 ALA A C 1
ATOM 812 O O . ALA A 1 107 ? -27.117 -4.173 26.632 1.00 86.31 107 ALA A O 1
ATOM 813 N N . ASP A 1 108 ? -28.258 -4.359 24.701 1.00 83.25 108 ASP A N 1
ATOM 814 C CA . ASP A 1 108 ? -29.564 -4.634 25.308 1.00 83.25 108 ASP A CA 1
ATOM 815 C C . ASP A 1 108 ? -29.540 -5.951 26.100 1.00 83.25 108 ASP A C 1
ATOM 817 O O . ASP A 1 108 ? -29.908 -5.983 27.273 1.00 83.25 108 ASP A O 1
ATOM 821 N N . VAL A 1 109 ? -29.041 -7.031 25.487 1.00 83.88 109 VAL A N 1
ATOM 822 C CA . VAL A 1 109 ? -28.904 -8.349 26.132 1.00 83.88 109 VAL A CA 1
ATOM 823 C C . VAL A 1 109 ? -27.892 -8.310 27.279 1.00 83.88 109 VAL A C 1
ATOM 825 O O . VAL A 1 109 ? -28.078 -8.977 28.293 1.00 83.88 109 VAL A O 1
ATOM 828 N N . GLY A 1 110 ? -26.831 -7.517 27.137 1.00 83.56 110 GLY A N 1
ATOM 829 C CA . GLY A 1 110 ? -25.802 -7.316 28.152 1.00 83.56 110 GLY A CA 1
ATOM 830 C C . GLY A 1 110 ? -26.218 -6.404 29.307 1.00 83.56 110 GLY A C 1
ATOM 831 O O . GLY A 1 110 ? -2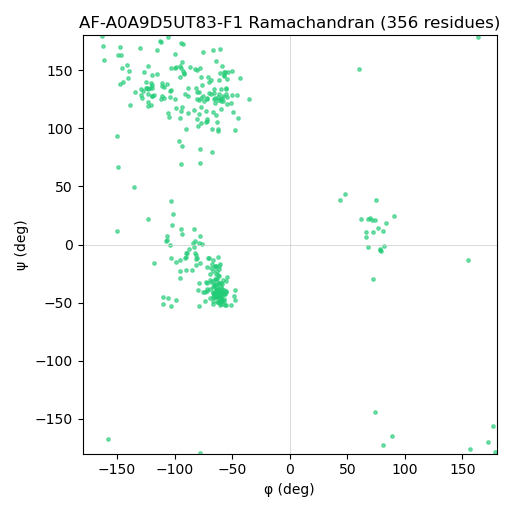5.400 -6.165 30.190 1.00 83.56 110 GLY A O 1
ATOM 832 N N . GLY A 1 111 ? -27.451 -5.883 29.315 1.00 79.31 111 GLY A N 1
ATOM 833 C CA . GLY A 1 111 ? -27.959 -5.042 30.401 1.00 79.31 111 GLY A CA 1
ATOM 834 C C . GLY A 1 111 ? -27.388 -3.622 30.423 1.00 79.31 111 GLY A C 1
ATOM 835 O O . GLY A 1 111 ? -27.441 -2.962 31.456 1.00 79.31 111 GLY A O 1
ATOM 836 N N . ILE A 1 112 ? -26.865 -3.135 29.294 1.00 74.50 112 ILE A N 1
ATOM 837 C CA . ILE A 1 112 ? -26.281 -1.789 29.140 1.00 74.50 112 ILE A CA 1
ATOM 838 C C . ILE A 1 112 ? -27.334 -0.779 28.601 1.00 74.50 112 ILE A C 1
ATOM 840 O O . ILE A 1 112 ? -27.025 0.340 28.196 1.00 74.50 112 ILE A O 1
ATOM 844 N N . GLY A 1 113 ? -28.623 -1.136 28.601 1.00 54.75 113 GLY A N 1
ATOM 845 C CA . GLY A 1 113 ? -29.709 -0.291 28.083 1.00 54.75 113 GLY A CA 1
ATOM 846 C C . GLY A 1 113 ? -29.936 1.006 28.883 1.00 54.75 113 GLY A C 1
ATOM 847 O O . GLY A 1 113 ? -30.097 0.969 30.100 1.00 54.75 113 GLY A O 1
ATOM 848 N N . GLY A 1 114 ? -30.001 2.159 28.193 1.00 51.00 114 GLY A N 1
ATOM 849 C CA . GLY A 1 114 ? -30.372 3.462 28.785 1.00 51.00 114 GLY A CA 1
ATOM 850 C C . GLY A 1 114 ? -29.838 4.726 28.082 1.00 51.00 114 GLY A C 1
ATOM 851 O O . GLY A 1 114 ? -30.314 5.830 28.360 1.00 51.00 114 GLY A O 1
ATOM 852 N N . GLY A 1 115 ? -28.872 4.597 27.166 1.00 49.12 115 GLY A N 1
ATOM 853 C CA . GLY A 1 115 ? -28.307 5.717 26.399 1.00 49.12 115 GLY A CA 1
ATOM 854 C C . GLY A 1 115 ? -28.962 5.909 25.027 1.00 49.12 115 GLY A C 1
ATOM 855 O O . GLY A 1 115 ? -29.290 4.941 24.346 1.00 49.12 115 GLY A O 1
ATOM 856 N N . GLU A 1 116 ? -29.122 7.160 24.580 1.00 38.38 116 GLU A N 1
ATOM 857 C CA . GLU A 1 116 ? -29.419 7.446 23.170 1.00 38.38 116 GLU A CA 1
ATOM 858 C C . GLU A 1 116 ? -28.232 6.998 22.312 1.00 38.38 116 GLU A C 1
ATOM 860 O O . GLU A 1 116 ? -27.152 7.593 22.359 1.00 38.38 116 GLU A O 1
ATOM 865 N N . PHE A 1 117 ? -28.427 5.953 21.506 1.00 41.53 117 PHE A N 1
ATOM 866 C CA . PHE A 1 117 ? -27.466 5.580 20.478 1.00 41.53 117 PHE A CA 1
ATOM 867 C C . PHE A 1 117 ? -27.450 6.677 19.409 1.00 41.53 117 PHE A C 1
ATOM 869 O O . PHE A 1 117 ? -28.323 6.734 18.544 1.00 41.53 117 PHE A O 1
ATOM 876 N N . ARG A 1 118 ? -26.466 7.580 19.472 1.00 38.34 118 ARG A N 1
ATOM 877 C CA . ARG A 1 118 ? -26.164 8.496 18.368 1.00 38.34 118 ARG A CA 1
ATOM 878 C C . ARG A 1 118 ? -25.170 7.810 17.431 1.00 38.34 118 ARG A C 1
ATOM 880 O O . ARG A 1 118 ? -24.023 7.618 17.841 1.00 38.34 118 ARG A O 1
ATOM 887 N N . PRO A 1 119 ? -25.565 7.476 16.188 1.00 35.59 119 PRO A N 1
ATOM 888 C CA . PRO A 1 119 ? -24.633 6.976 15.189 1.00 35.59 119 PRO A CA 1
ATOM 889 C C . PRO A 1 119 ? -23.486 7.980 15.048 1.00 35.59 119 PRO A C 1
ATOM 891 O O . PRO A 1 119 ? -23.715 9.158 14.762 1.00 35.59 119 PRO A O 1
ATOM 894 N N . THR A 1 120 ? -22.249 7.554 15.288 1.00 34.81 120 THR A N 1
ATOM 895 C CA . THR A 1 120 ? -21.088 8.381 14.964 1.00 34.81 120 THR A CA 1
ATOM 896 C C . THR A 1 120 ? -20.931 8.411 13.452 1.00 34.81 120 THR A C 1
ATOM 898 O O . THR A 1 120 ? -20.504 7.430 12.849 1.00 34.81 120 THR A O 1
ATOM 901 N N . ALA A 1 121 ? -21.292 9.568 12.885 1.00 34.09 121 ALA A N 1
ATOM 902 C CA . ALA A 1 121 ? -21.323 9.891 11.462 1.00 34.09 121 ALA A CA 1
ATOM 903 C C . ALA A 1 121 ? -22.269 8.994 10.643 1.00 34.09 121 ALA A C 1
ATOM 905 O O . ALA A 1 121 ? -22.530 7.843 10.980 1.00 34.09 121 ALA A O 1
ATOM 906 N N . ARG A 1 122 ? -22.818 9.539 9.550 1.00 32.91 122 ARG A N 1
ATOM 907 C CA . ARG A 1 122 ? -23.506 8.750 8.519 1.00 32.91 122 ARG A CA 1
ATOM 908 C C . ARG A 1 122 ? -22.650 7.515 8.220 1.00 32.91 122 ARG A C 1
ATOM 910 O O . ARG A 1 122 ? -21.615 7.638 7.568 1.00 32.91 122 ARG A O 1
ATOM 917 N N . VAL A 1 123 ? -23.098 6.331 8.641 1.00 35.03 123 VAL A N 1
ATOM 918 C CA . VAL A 1 123 ? -22.791 5.121 7.885 1.00 35.03 123 VAL A CA 1
ATOM 919 C C . VAL A 1 123 ? -23.476 5.394 6.560 1.00 35.03 123 VAL A C 1
ATOM 921 O O . VAL A 1 123 ? -24.700 5.321 6.465 1.00 35.03 123 VAL A O 1
ATOM 924 N N . GLN A 1 124 ? -22.712 5.859 5.569 1.00 35.03 124 GLN A N 1
ATOM 925 C CA . GLN A 1 124 ? -23.148 5.699 4.195 1.00 35.03 124 GLN A CA 1
ATOM 926 C C . GLN A 1 124 ? -23.516 4.226 4.106 1.00 35.03 124 GLN A C 1
ATOM 928 O O . GLN A 1 124 ? -22.665 3.374 4.361 1.00 35.03 124 GLN A O 1
ATOM 933 N N . THR A 1 125 ? -24.799 3.946 3.897 1.00 30.47 125 THR A N 1
ATOM 934 C CA . THR A 1 125 ? -25.283 2.630 3.512 1.00 30.47 125 THR A CA 1
ATOM 935 C C . THR A 1 125 ? -24.377 2.181 2.378 1.00 30.47 125 THR A C 1
ATOM 937 O O . THR A 1 125 ? -24.513 2.669 1.258 1.00 30.47 125 THR A O 1
ATOM 940 N N . MET A 1 126 ? -23.371 1.356 2.679 1.00 34.69 126 MET A N 1
ATOM 941 C CA . MET A 1 126 ? -22.594 0.738 1.627 1.00 34.69 126 MET A CA 1
ATOM 942 C C . MET A 1 126 ? -23.586 -0.193 0.962 1.00 34.69 126 MET A C 1
ATOM 944 O O . MET A 1 126 ? -24.092 -1.127 1.591 1.00 34.69 126 MET A O 1
ATOM 948 N N . GLU A 1 127 ? -23.910 0.117 -0.288 1.00 37.00 127 GLU A N 1
ATOM 949 C CA . GLU A 1 127 ? -24.515 -0.852 -1.183 1.00 37.00 127 GLU A CA 1
ATOM 950 C C . GLU A 1 127 ? -23.772 -2.188 -1.013 1.00 37.00 127 GLU A C 1
ATOM 952 O O . GLU A 1 127 ? -22.556 -2.181 -0.757 1.00 37.00 127 GLU A O 1
ATOM 957 N N . PRO A 1 128 ? -24.476 -3.334 -1.084 1.00 42.00 128 PRO A N 1
ATOM 958 C CA . PRO A 1 128 ? -23.823 -4.634 -1.005 1.00 42.00 128 PRO A CA 1
ATOM 959 C C . PRO A 1 128 ? -22.597 -4.626 -1.915 1.00 42.00 128 PRO A C 1
ATOM 961 O O . PRO A 1 128 ? -22.695 -4.202 -3.067 1.00 42.00 128 PRO A O 1
ATOM 964 N N . ALA A 1 129 ? -21.441 -5.026 -1.365 1.00 50.34 129 ALA A N 1
ATOM 965 C CA . ALA A 1 129 ? -20.183 -4.942 -2.090 1.00 50.34 129 ALA A CA 1
ATOM 966 C C . ALA A 1 129 ? -20.374 -5.602 -3.467 1.00 50.34 129 ALA A C 1
ATOM 968 O O . ALA A 1 129 ? -20.793 -6.764 -3.524 1.00 50.34 129 ALA A O 1
ATOM 969 N N . PRO A 1 130 ? -20.145 -4.864 -4.563 1.00 62.38 130 PRO A N 1
ATOM 970 C CA . PRO A 1 130 ? -20.436 -5.355 -5.900 1.00 62.38 130 PRO A CA 1
ATOM 971 C C . PRO A 1 130 ? -19.694 -6.665 -6.163 1.00 62.38 130 PRO A C 1
ATOM 973 O O . PRO A 1 130 ? -18.584 -6.890 -5.671 1.00 62.38 130 PRO A O 1
ATOM 976 N N . THR A 1 131 ? -20.328 -7.554 -6.930 1.00 73.56 131 THR A N 1
ATOM 977 C CA . THR A 1 131 ? -19.767 -8.873 -7.221 1.00 73.56 131 THR A CA 1
ATOM 978 C C . THR A 1 131 ? -18.400 -8.719 -7.894 1.00 73.56 131 THR A C 1
ATOM 980 O O . THR A 1 131 ? -18.305 -8.070 -8.939 1.00 73.56 131 THR A O 1
ATOM 983 N N . PRO A 1 132 ? -17.327 -9.306 -7.334 1.00 82.06 132 PRO A N 1
ATOM 984 C CA . PRO A 1 132 ? -15.996 -9.139 -7.886 1.00 82.06 132 PRO A CA 1
ATOM 985 C C . PRO A 1 132 ? -15.863 -9.867 -9.219 1.00 82.06 132 PRO A C 1
ATOM 987 O O . PRO A 1 132 ? -16.288 -11.015 -9.374 1.00 82.06 132 PRO A O 1
ATOM 990 N N . ASN A 1 133 ? -15.172 -9.243 -10.170 1.00 87.44 133 ASN A N 1
ATOM 991 C CA . ASN A 1 133 ? -14.741 -9.921 -11.381 1.00 87.44 133 ASN A CA 1
ATOM 992 C C . ASN A 1 133 ? -13.762 -11.055 -11.027 1.00 87.44 133 ASN A C 1
ATOM 994 O O . ASN A 1 133 ? -12.588 -10.827 -10.720 1.00 87.44 133 ASN A O 1
ATOM 998 N N . LEU A 1 134 ? -14.244 -12.299 -11.099 1.00 87.69 134 LEU A N 1
ATOM 999 C CA . LEU A 1 134 ? -13.489 -13.482 -10.682 1.00 87.69 134 LEU A CA 1
ATOM 1000 C C . LEU A 1 134 ? -12.202 -13.695 -11.491 1.00 87.69 134 LEU A C 1
ATOM 1002 O O . LEU A 1 134 ? -11.207 -14.144 -10.926 1.00 87.69 134 LEU A O 1
ATOM 1006 N N . LYS A 1 135 ? -12.178 -13.332 -12.781 1.00 90.88 135 LYS A N 1
ATOM 1007 C CA . LYS A 1 135 ? -10.966 -13.438 -13.615 1.00 90.88 135 LYS A CA 1
ATOM 1008 C C . LYS A 1 135 ? -9.891 -12.463 -13.140 1.00 90.88 135 LYS A C 1
ATOM 1010 O O . LYS A 1 135 ? -8.716 -12.818 -13.051 1.00 90.88 135 LYS A O 1
ATOM 1015 N N . VAL A 1 136 ? -10.295 -11.239 -12.802 1.00 91.62 136 VAL A N 1
ATOM 1016 C CA . VAL A 1 136 ? -9.397 -10.222 -12.239 1.00 91.62 136 VAL A CA 1
ATOM 1017 C C . VAL A 1 136 ? -8.881 -10.669 -10.873 1.00 91.62 136 VAL A C 1
ATOM 1019 O O . VAL A 1 136 ? -7.677 -10.620 -10.633 1.00 91.62 136 VAL A O 1
ATOM 1022 N N . TRP A 1 137 ? -9.759 -11.190 -10.015 1.00 86.06 137 TRP A N 1
ATOM 1023 C CA . TRP A 1 137 ? -9.383 -11.738 -8.711 1.00 86.06 137 TRP A CA 1
ATOM 1024 C C . TRP A 1 137 ? -8.368 -12.883 -8.820 1.00 86.06 137 TRP A C 1
ATOM 1026 O O . TRP A 1 137 ? -7.334 -12.869 -8.150 1.00 86.06 137 TRP A O 1
ATOM 1036 N N . GLN A 1 138 ? -8.616 -13.852 -9.705 1.00 89.00 138 GLN A N 1
ATOM 1037 C CA . GLN A 1 138 ? -7.688 -14.953 -9.977 1.00 89.00 138 GLN A CA 1
ATOM 1038 C C . GLN A 1 138 ? -6.333 -14.438 -10.472 1.00 89.00 138 GLN A C 1
ATOM 1040 O O . GLN A 1 138 ? -5.297 -14.920 -10.015 1.00 89.00 138 GLN A O 1
ATOM 1045 N N . ARG A 1 139 ? -6.321 -13.422 -11.344 1.00 93.38 139 ARG A N 1
ATOM 1046 C CA . ARG A 1 139 ? -5.086 -12.786 -11.821 1.00 93.38 139 ARG A CA 1
ATOM 1047 C C . ARG A 1 139 ? -4.319 -12.096 -10.693 1.00 93.38 139 ARG A C 1
ATOM 1049 O O . ARG A 1 139 ? -3.109 -12.283 -10.603 1.00 93.38 139 ARG A O 1
ATOM 1056 N N . ILE A 1 140 ? -4.998 -11.336 -9.831 1.00 94.31 140 ILE A N 1
ATOM 1057 C CA . ILE A 1 140 ? -4.386 -10.707 -8.648 1.00 94.31 140 ILE A CA 1
ATOM 1058 C C . ILE A 1 140 ? -3.740 -11.779 -7.767 1.00 94.31 140 ILE A C 1
ATOM 1060 O O . ILE A 1 140 ? -2.568 -11.650 -7.419 1.00 94.31 140 ILE A O 1
ATOM 1064 N N . LYS A 1 141 ? -4.461 -12.868 -7.470 1.00 92.81 141 LYS A N 1
ATOM 1065 C CA . LYS A 1 141 ? -3.925 -13.990 -6.687 1.00 92.81 141 LYS A CA 1
ATOM 1066 C C . LYS A 1 141 ? -2.706 -14.634 -7.346 1.00 92.81 141 LYS A C 1
ATOM 1068 O O . LYS A 1 141 ? -1.725 -14.895 -6.659 1.00 92.81 141 LYS A O 1
ATOM 1073 N N . ALA A 1 142 ? -2.762 -14.879 -8.653 1.00 95.12 142 ALA A N 1
ATOM 1074 C CA . ALA A 1 142 ? -1.674 -15.512 -9.392 1.00 95.12 142 ALA A CA 1
ATOM 1075 C C . ALA A 1 142 ? -0.400 -14.654 -9.400 1.00 95.12 142 ALA A C 1
ATOM 1077 O O . ALA A 1 142 ? 0.690 -15.186 -9.214 1.00 95.12 142 ALA A O 1
ATOM 1078 N N . ILE A 1 143 ? -0.537 -13.334 -9.568 1.00 97.31 143 ILE A N 1
ATOM 1079 C CA . ILE A 1 143 ? 0.596 -12.405 -9.477 1.00 97.31 143 ILE A CA 1
ATOM 1080 C C . ILE A 1 143 ? 1.129 -12.380 -8.042 1.00 97.31 143 ILE A C 1
ATOM 1082 O O . ILE A 1 143 ? 2.319 -12.594 -7.837 1.00 97.31 143 ILE A O 1
ATOM 1086 N N . ALA A 1 144 ? 0.258 -12.171 -7.049 1.00 93.00 144 ALA A N 1
ATOM 1087 C CA . ALA A 1 144 ? 0.652 -12.057 -5.646 1.00 93.00 144 ALA A CA 1
ATOM 1088 C C . ALA A 1 144 ? 1.358 -13.316 -5.112 1.00 93.00 144 ALA A C 1
ATOM 1090 O O . ALA A 1 144 ? 2.262 -13.195 -4.296 1.00 93.00 144 ALA A O 1
ATOM 1091 N N . ALA A 1 145 ? 0.989 -14.508 -5.591 1.00 94.62 145 ALA A N 1
ATOM 1092 C CA . ALA A 1 145 ? 1.626 -15.771 -5.207 1.00 94.62 145 ALA A CA 1
ATOM 1093 C C . ALA A 1 145 ? 3.079 -15.913 -5.699 1.00 94.62 145 ALA A C 1
ATOM 1095 O O . ALA A 1 145 ? 3.804 -16.776 -5.216 1.00 94.62 145 ALA A O 1
ATOM 1096 N N . ARG A 1 146 ? 3.498 -15.095 -6.671 1.00 97.44 146 ARG A N 1
ATOM 1097 C CA . ARG A 1 146 ? 4.855 -15.086 -7.243 1.00 97.44 146 ARG A CA 1
ATOM 1098 C C . ARG A 1 146 ? 5.678 -13.875 -6.802 1.00 97.44 146 ARG A C 1
ATOM 1100 O O . ARG A 1 146 ? 6.786 -13.680 -7.298 1.00 97.44 146 ARG A O 1
ATOM 1107 N N . VAL A 1 147 ? 5.124 -13.044 -5.920 1.00 98.31 147 VAL A N 1
ATOM 1108 C CA . VAL A 1 147 ? 5.842 -11.923 -5.318 1.00 98.31 147 VAL A CA 1
ATOM 1109 C C . VAL A 1 147 ? 6.738 -12.465 -4.209 1.00 98.31 147 VAL A C 1
ATOM 1111 O O . VAL A 1 147 ? 6.263 -13.134 -3.295 1.00 98.31 147 VAL A O 1
ATOM 1114 N N . ILE A 1 148 ? 8.026 -12.163 -4.305 1.00 98.38 148 ILE A N 1
ATOM 1115 C CA . ILE A 1 148 ? 9.041 -12.464 -3.299 1.00 98.38 148 ILE A CA 1
ATOM 1116 C C . ILE A 1 148 ? 9.316 -11.221 -2.436 1.00 98.38 148 ILE A C 1
ATOM 1118 O O . ILE A 1 148 ? 9.128 -10.094 -2.912 1.00 98.38 148 ILE A O 1
ATOM 1122 N N . PRO A 1 149 ? 9.758 -11.387 -1.178 1.00 98.62 149 PRO A N 1
ATOM 1123 C CA . PRO A 1 149 ? 10.172 -10.270 -0.333 1.00 98.62 149 PRO A CA 1
ATOM 1124 C C . PRO A 1 149 ? 11.237 -9.393 -1.003 1.00 98.62 149 PRO A C 1
ATOM 1126 O O . PRO A 1 149 ? 12.087 -9.892 -1.735 1.00 98.62 149 PRO A O 1
ATOM 1129 N N . LEU A 1 150 ? 11.253 -8.088 -0.709 1.00 98.12 150 LEU A N 1
ATOM 1130 C CA . LEU A 1 150 ? 12.307 -7.188 -1.210 1.00 98.12 150 LEU A CA 1
ATOM 1131 C C . LEU A 1 150 ? 13.710 -7.558 -0.687 1.00 98.12 150 LEU A C 1
ATOM 1133 O O . LEU A 1 150 ? 14.714 -7.230 -1.322 1.00 98.12 150 LEU A O 1
ATOM 1137 N N . SER A 1 151 ? 13.787 -8.265 0.441 1.00 97.00 151 SER A N 1
ATOM 1138 C CA . SER A 1 151 ? 15.025 -8.797 1.018 1.00 97.00 151 SER A CA 1
ATOM 1139 C C . SER A 1 151 ? 15.541 -10.064 0.326 1.00 97.00 151 SER A C 1
ATOM 1141 O O . SER A 1 151 ? 16.708 -10.408 0.498 1.00 97.00 151 SER A O 1
ATOM 1143 N N . ASP A 1 152 ? 14.717 -10.750 -0.472 1.00 98.19 152 ASP A N 1
ATOM 1144 C CA . ASP A 1 152 ? 15.115 -11.976 -1.170 1.00 98.19 152 ASP A CA 1
ATOM 1145 C C . ASP A 1 152 ? 16.205 -11.672 -2.212 1.00 98.19 152 ASP A C 1
ATOM 1147 O O . ASP A 1 152 ? 16.031 -10.728 -2.985 1.00 98.19 152 ASP A O 1
ATOM 1151 N N . PRO A 1 153 ? 17.309 -12.436 -2.312 1.00 97.44 153 PRO A N 1
ATOM 1152 C CA . PRO A 1 153 ? 18.365 -12.187 -3.293 1.00 97.44 153 PRO A CA 1
ATOM 1153 C C . PRO A 1 153 ? 17.861 -11.952 -4.725 1.00 97.44 153 PRO A C 1
ATOM 1155 O O . PRO A 1 153 ? 18.346 -11.028 -5.379 1.00 97.44 153 PRO A O 1
ATOM 1158 N N . ALA A 1 154 ? 16.833 -12.680 -5.178 1.00 97.31 154 ALA A N 1
ATOM 1159 C CA . ALA A 1 154 ? 16.249 -12.540 -6.513 1.00 97.31 154 ALA A CA 1
ATOM 1160 C C . ALA A 1 154 ? 15.461 -11.227 -6.721 1.00 97.31 154 ALA A C 1
ATOM 1162 O O . ALA A 1 154 ? 15.141 -10.868 -7.855 1.00 97.31 154 ALA A O 1
ATOM 1163 N N . ALA A 1 155 ? 15.185 -10.469 -5.656 1.00 98.38 155 ALA A N 1
ATOM 1164 C CA . ALA A 1 155 ? 14.639 -9.113 -5.711 1.00 98.38 155 ALA A CA 1
ATOM 1165 C C . ALA A 1 155 ? 15.714 -8.024 -5.928 1.00 98.38 155 ALA A C 1
ATOM 1167 O O . ALA A 1 155 ? 15.429 -6.837 -5.771 1.00 98.38 155 ALA A O 1
ATOM 1168 N N . ASP A 1 156 ? 16.940 -8.402 -6.302 1.00 98.44 156 ASP A N 1
ATOM 1169 C CA . ASP A 1 156 ? 18.062 -7.493 -6.567 1.00 98.44 156 ASP A CA 1
ATOM 1170 C C . ASP A 1 156 ? 17.718 -6.304 -7.495 1.00 98.44 156 ASP A C 1
ATOM 1172 O O . ASP A 1 156 ? 18.007 -5.174 -7.091 1.00 98.44 156 ASP A O 1
ATOM 1176 N N . PRO A 1 157 ? 16.988 -6.464 -8.621 1.00 98.69 157 PRO A N 1
ATOM 1177 C CA . PRO A 1 157 ? 16.566 -5.318 -9.433 1.00 98.69 157 PRO A CA 1
ATOM 1178 C C . PRO A 1 157 ? 15.697 -4.307 -8.667 1.00 98.69 157 PRO A C 1
ATOM 1180 O O . PRO A 1 157 ? 15.828 -3.099 -8.854 1.00 98.69 157 PRO A O 1
ATOM 1183 N N . ALA A 1 158 ? 14.828 -4.778 -7.766 1.00 98.62 158 ALA A N 1
ATOM 1184 C CA . ALA A 1 158 ? 13.992 -3.907 -6.942 1.00 98.62 158 ALA A CA 1
ATOM 1185 C C . ALA A 1 158 ? 14.808 -3.173 -5.869 1.00 98.62 158 ALA A C 1
ATOM 1187 O O . ALA A 1 158 ? 14.588 -1.983 -5.650 1.00 98.62 158 ALA A O 1
ATOM 1188 N N . ARG A 1 159 ? 15.785 -3.841 -5.238 1.00 98.56 159 ARG A N 1
ATOM 1189 C CA . ARG A 1 159 ? 16.696 -3.174 -4.293 1.00 98.56 159 ARG A CA 1
ATOM 1190 C C . ARG A 1 159 ? 17.574 -2.141 -4.988 1.00 98.56 159 ARG A C 1
ATOM 1192 O O . ARG A 1 159 ? 17.656 -1.017 -4.504 1.00 98.56 159 ARG A O 1
ATOM 1199 N N . ARG A 1 160 ? 18.156 -2.476 -6.147 1.00 98.56 160 ARG A N 1
ATOM 1200 C CA . ARG A 1 160 ? 18.901 -1.518 -6.982 1.00 98.56 160 ARG A CA 1
ATOM 120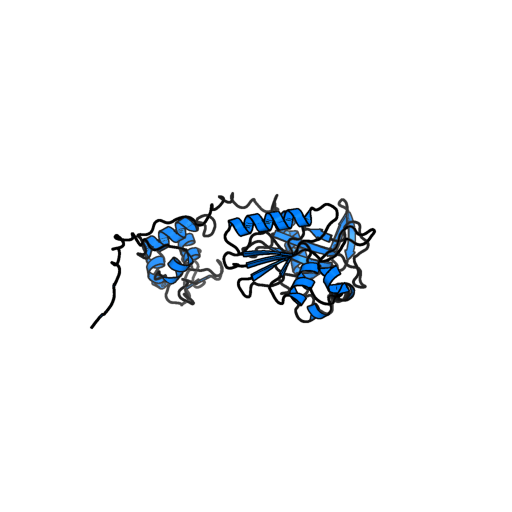1 C C . ARG A 1 160 ? 18.041 -0.328 -7.376 1.00 98.56 160 ARG A C 1
ATOM 1203 O O . ARG A 1 160 ? 18.518 0.795 -7.324 1.00 98.56 160 ARG A O 1
ATOM 1210 N N . TYR A 1 161 ? 16.764 -0.546 -7.686 1.00 98.62 161 TYR A N 1
ATOM 1211 C CA . TYR A 1 161 ? 15.841 0.555 -7.943 1.00 98.62 161 TYR A CA 1
ATOM 1212 C C . TYR A 1 161 ? 15.692 1.504 -6.758 1.00 98.62 161 TYR A C 1
ATOM 1214 O O . TYR A 1 161 ? 15.797 2.712 -6.947 1.00 98.62 161 TYR A O 1
ATOM 1222 N N . LEU A 1 162 ? 15.497 0.994 -5.540 1.00 98.38 162 LEU A N 1
ATOM 1223 C CA . LEU A 1 162 ? 15.416 1.849 -4.352 1.00 98.38 162 LEU A CA 1
ATOM 1224 C C . LEU A 1 162 ? 16.736 2.604 -4.113 1.00 98.38 162 LEU A C 1
ATOM 1226 O O . LEU A 1 162 ? 16.716 3.817 -3.915 1.00 98.38 162 LEU A O 1
ATOM 1230 N N . ILE A 1 163 ? 17.876 1.920 -4.242 1.00 97.62 163 ILE A N 1
ATOM 1231 C CA . ILE A 1 163 ? 19.228 2.504 -4.154 1.00 97.62 163 ILE A CA 1
ATOM 1232 C C . ILE A 1 163 ? 19.414 3.646 -5.164 1.00 97.62 163 ILE A C 1
ATOM 1234 O O . ILE A 1 163 ? 19.751 4.768 -4.786 1.00 97.62 163 ILE A O 1
ATOM 1238 N N . ASN A 1 164 ? 19.109 3.397 -6.440 1.00 97.25 164 ASN A N 1
ATOM 1239 C CA . ASN A 1 164 ? 19.230 4.369 -7.531 1.00 97.25 164 ASN A CA 1
ATOM 1240 C C . ASN A 1 164 ? 18.279 5.565 -7.366 1.00 97.25 164 ASN A C 1
ATOM 1242 O O . ASN A 1 164 ? 18.469 6.604 -7.995 1.00 97.25 164 ASN A O 1
ATOM 1246 N N . ARG A 1 165 ? 17.240 5.426 -6.534 1.00 95.62 165 ARG A N 1
ATOM 1247 C CA . ARG A 1 165 ? 16.313 6.503 -6.162 1.00 95.62 165 ARG A CA 1
ATOM 1248 C C . ARG A 1 165 ? 16.721 7.226 -4.873 1.00 95.62 165 ARG A C 1
ATOM 1250 O O . ARG A 1 165 ? 15.932 8.017 -4.376 1.00 95.62 165 ARG A O 1
ATOM 1257 N N . GLY A 1 166 ? 17.911 6.962 -4.327 1.00 95.88 166 GLY A N 1
ATOM 1258 C CA . GLY A 1 166 ? 18.393 7.593 -3.094 1.00 95.88 166 GLY A CA 1
ATOM 1259 C C . GLY A 1 166 ? 17.774 7.025 -1.811 1.00 95.88 166 GLY A C 1
ATOM 1260 O O . GLY A 1 166 ? 17.897 7.631 -0.751 1.00 95.88 166 GLY A O 1
ATOM 1261 N N . LEU A 1 167 ? 17.117 5.863 -1.885 1.00 96.75 167 LEU A N 1
ATOM 1262 C CA . LEU A 1 167 ? 16.428 5.211 -0.765 1.00 96.75 167 LEU A CA 1
ATOM 1263 C C . LEU A 1 167 ? 17.238 4.035 -0.202 1.00 96.75 167 LEU A C 1
ATOM 1265 O O . LEU A 1 167 ? 16.675 3.005 0.146 1.00 96.75 167 LEU A O 1
ATOM 1269 N N . ASN A 1 168 ? 18.564 4.147 -0.133 1.00 95.81 168 ASN A N 1
ATOM 1270 C CA . ASN A 1 168 ? 19.434 3.071 0.365 1.00 95.81 168 ASN A CA 1
ATOM 1271 C C . ASN A 1 168 ? 19.059 2.626 1.787 1.00 95.81 168 ASN A C 1
ATOM 1273 O O . ASN A 1 168 ? 18.976 1.432 2.070 1.00 95.81 168 ASN A O 1
ATOM 1277 N N . ASP A 1 169 ? 18.770 3.592 2.656 1.00 95.75 169 ASP A N 1
ATOM 1278 C CA . ASP A 1 169 ? 18.553 3.349 4.083 1.00 95.75 169 ASP A CA 1
ATOM 1279 C C . ASP A 1 169 ? 17.256 2.574 4.353 1.00 95.75 169 ASP A C 1
ATOM 1281 O O . ASP A 1 169 ? 17.174 1.812 5.320 1.00 95.75 169 ASP A O 1
ATOM 1285 N N . ILE A 1 170 ? 16.267 2.656 3.449 1.00 96.75 170 ILE A N 1
ATOM 1286 C CA . ILE A 1 170 ? 15.004 1.916 3.599 1.00 96.75 170 ILE A CA 1
ATOM 1287 C C . ILE A 1 170 ? 15.200 0.403 3.541 1.00 96.75 170 ILE A C 1
ATOM 1289 O O . ILE A 1 170 ? 14.349 -0.346 4.010 1.00 96.75 170 ILE A O 1
ATOM 1293 N N . LEU A 1 171 ? 16.323 -0.068 2.9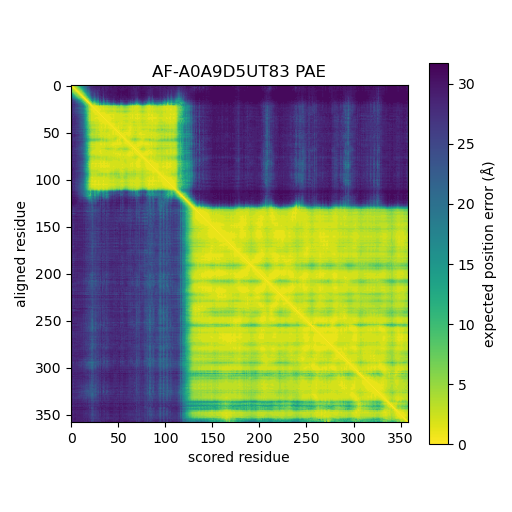88 1.00 96.94 171 LEU A N 1
ATOM 1294 C CA . LEU A 1 171 ? 16.633 -1.495 2.920 1.00 96.94 171 LEU A CA 1
ATOM 1295 C C . LEU A 1 171 ? 16.803 -2.128 4.311 1.00 96.94 171 LEU A C 1
ATOM 1297 O O . LEU A 1 171 ? 16.702 -3.347 4.434 1.00 96.94 171 LEU A O 1
ATOM 1301 N N . THR A 1 172 ? 17.024 -1.309 5.344 1.00 96.44 172 THR A N 1
ATOM 1302 C CA . THR A 1 172 ? 17.093 -1.728 6.754 1.00 96.44 172 THR A CA 1
ATOM 1303 C C . THR A 1 172 ? 15.750 -1.681 7.491 1.00 96.44 172 THR A C 1
ATOM 1305 O O . THR A 1 172 ? 15.636 -2.252 8.571 1.00 96.44 172 THR A O 1
ATOM 1308 N N . ASP A 1 173 ? 14.726 -1.064 6.895 1.00 96.00 173 ASP A N 1
ATOM 1309 C CA . ASP A 1 173 ? 13.371 -0.902 7.445 1.00 96.00 173 ASP A CA 1
ATOM 1310 C C . ASP A 1 173 ? 12.325 -1.228 6.364 1.00 96.00 173 ASP A C 1
ATOM 1312 O O . ASP A 1 173 ? 11.414 -0.452 6.060 1.00 96.00 173 ASP A O 1
ATOM 1316 N N . LEU A 1 174 ? 12.502 -2.373 5.699 1.00 96.62 174 LEU A N 1
ATOM 1317 C CA . LEU A 1 174 ? 11.605 -2.802 4.630 1.00 96.62 174 LEU A CA 1
ATOM 1318 C C . LEU A 1 174 ? 10.215 -3.163 5.187 1.00 96.62 174 LEU A C 1
ATOM 1320 O O . LEU A 1 174 ? 10.124 -3.813 6.230 1.00 96.62 174 LEU A O 1
ATOM 1324 N N . PRO A 1 175 ? 9.126 -2.822 4.475 1.00 93.88 175 PRO A N 1
ATOM 1325 C CA . PRO A 1 175 ? 7.784 -3.204 4.892 1.00 93.88 175 PRO A CA 1
ATOM 1326 C C . PRO A 1 175 ? 7.532 -4.713 4.838 1.00 93.88 175 PRO A C 1
ATOM 1328 O O . PRO A 1 175 ? 8.266 -5.465 4.192 1.00 93.88 175 PRO A O 1
ATOM 1331 N N . ASP A 1 176 ? 6.420 -5.139 5.445 1.00 90.06 176 ASP A N 1
ATOM 1332 C CA . ASP A 1 176 ? 5.971 -6.532 5.414 1.00 90.06 176 ASP A CA 1
ATOM 1333 C C . ASP A 1 176 ? 5.838 -7.037 3.954 1.00 90.06 176 ASP A C 1
ATOM 1335 O O . ASP A 1 176 ? 5.168 -6.388 3.133 1.00 90.06 176 ASP A O 1
ATOM 1339 N N . PRO A 1 177 ? 6.425 -8.200 3.601 1.00 88.62 177 PRO A N 1
ATOM 1340 C CA . PRO A 1 177 ? 6.308 -8.786 2.264 1.00 88.62 177 PRO A CA 1
ATOM 1341 C C . PRO A 1 177 ? 4.865 -9.125 1.854 1.00 88.62 177 PRO A C 1
ATOM 1343 O O . PRO A 1 177 ? 4.577 -9.295 0.667 1.00 88.62 177 PRO A O 1
ATOM 1346 N N . ALA A 1 178 ? 3.929 -9.198 2.803 1.00 86.88 178 ALA A N 1
ATOM 1347 C CA . ALA A 1 178 ? 2.503 -9.297 2.528 1.00 86.88 178 ALA A CA 1
ATOM 1348 C C . ALA A 1 178 ? 1.920 -8.013 1.912 1.00 86.88 178 ALA A C 1
ATOM 1350 O O . ALA A 1 178 ? 0.857 -8.087 1.292 1.00 86.88 178 ALA A O 1
ATOM 1351 N N . VAL A 1 179 ? 2.584 -6.861 2.054 1.00 93.06 179 VAL A N 1
ATOM 1352 C CA . VAL A 1 179 ? 2.158 -5.566 1.501 1.00 93.06 179 VAL A CA 1
ATOM 1353 C C . VAL A 1 179 ? 2.889 -5.244 0.203 1.00 93.06 179 VAL A C 1
ATOM 1355 O O . VAL A 1 179 ? 2.241 -4.860 -0.772 1.00 93.06 179 VAL A O 1
ATOM 1358 N N . ILE A 1 180 ? 4.214 -5.390 0.165 1.00 98.56 180 ILE A N 1
ATOM 1359 C CA . ILE A 1 180 ? 5.038 -5.016 -0.991 1.00 98.56 180 ILE A CA 1
ATOM 1360 C C . ILE A 1 180 ? 6.211 -5.978 -1.177 1.00 98.56 180 ILE A C 1
ATOM 1362 O O . ILE A 1 180 ? 6.860 -6.394 -0.225 1.00 98.56 180 ILE A O 1
ATOM 1366 N N . GLY A 1 181 ? 6.499 -6.317 -2.429 1.00 98.62 181 GLY A N 1
ATOM 1367 C CA . GLY A 1 181 ? 7.596 -7.207 -2.788 1.00 98.62 181 GLY A CA 1
ATOM 1368 C C . GLY A 1 181 ? 8.049 -7.015 -4.229 1.00 98.62 181 GLY A C 1
ATOM 1369 O O . GLY A 1 181 ? 7.659 -6.057 -4.900 1.00 98.62 181 GLY A O 1
ATOM 1370 N N . CYS A 1 182 ? 8.861 -7.944 -4.719 1.00 98.75 182 CYS A N 1
ATOM 1371 C CA . CYS A 1 182 ? 9.293 -8.002 -6.108 1.00 98.75 182 CYS A CA 1
ATOM 1372 C C . CYS A 1 182 ? 8.635 -9.187 -6.816 1.00 98.75 182 CYS A C 1
ATOM 1374 O O . CYS A 1 182 ? 8.611 -10.292 -6.292 1.00 98.75 182 CYS A O 1
ATOM 1376 N N . HIS A 1 183 ? 8.127 -8.993 -8.026 1.00 98.69 183 HIS A N 1
ATOM 1377 C CA . HIS A 1 183 ? 7.829 -10.092 -8.934 1.00 98.69 183 HIS A CA 1
ATOM 1378 C C . HI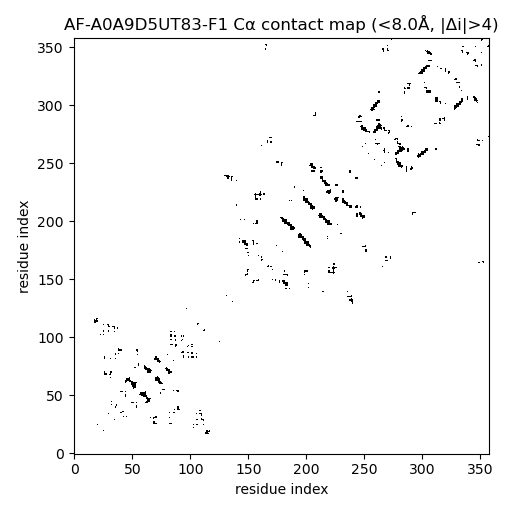S A 1 183 ? 8.995 -10.221 -9.932 1.00 98.69 183 HIS A C 1
ATOM 1380 O O . HIS A 1 183 ? 9.187 -9.293 -10.716 1.00 98.69 183 HIS A O 1
ATOM 1386 N N . PRO A 1 184 ? 9.744 -11.343 -9.976 1.00 98.25 184 PRO A N 1
ATOM 1387 C CA . PRO A 1 184 ? 10.981 -11.435 -10.770 1.00 98.25 184 PRO A CA 1
ATOM 1388 C C . PRO A 1 184 ? 10.802 -11.286 -12.289 1.00 98.25 184 PRO A C 1
ATOM 1390 O O . PRO A 1 184 ? 11.700 -10.821 -12.979 1.00 98.25 184 PRO A O 1
ATOM 1393 N N . ALA A 1 185 ? 9.646 -11.694 -12.820 1.00 98.12 185 ALA A N 1
ATOM 1394 C CA . ALA A 1 185 ? 9.365 -11.683 -14.259 1.00 98.12 185 ALA A CA 1
ATOM 1395 C C . ALA A 1 185 ? 7.870 -11.446 -14.535 1.00 98.12 185 ALA A C 1
ATOM 1397 O O . ALA A 1 185 ? 7.144 -12.354 -14.936 1.00 98.12 185 ALA A O 1
ATOM 1398 N N . LEU A 1 186 ? 7.362 -10.257 -14.211 1.00 98.50 186 LEU A N 1
ATOM 1399 C CA . LEU A 1 186 ? 5.954 -9.897 -14.378 1.00 98.50 186 LEU A CA 1
ATOM 1400 C C . LEU A 1 186 ? 5.647 -9.638 -15.864 1.00 98.50 186 LEU A C 1
ATOM 1402 O O . LEU A 1 186 ? 6.337 -8.819 -16.477 1.00 98.50 186 LEU A O 1
ATOM 1406 N N . PRO A 1 187 ? 4.616 -10.273 -16.455 1.00 97.81 187 PRO A N 1
ATOM 1407 C CA . PRO A 1 187 ? 4.229 -9.995 -17.833 1.00 97.81 187 PRO A CA 1
ATOM 1408 C C . PRO A 1 187 ? 3.715 -8.557 -17.985 1.00 97.81 187 PRO A C 1
ATOM 1410 O O . PRO A 1 187 ? 2.716 -8.185 -17.362 1.00 97.81 187 PRO A O 1
ATOM 1413 N N . HIS A 1 188 ? 4.347 -7.767 -18.851 1.00 98.00 188 HIS A N 1
ATOM 1414 C CA . HIS A 1 188 ? 3.858 -6.451 -19.250 1.00 98.00 188 HIS A CA 1
ATOM 1415 C C . HIS A 1 188 ? 2.922 -6.580 -20.455 1.00 98.00 188 HIS A C 1
ATOM 1417 O O . HIS A 1 188 ? 3.209 -7.283 -21.424 1.00 98.00 188 HIS A O 1
ATOM 1423 N N . TRP A 1 189 ? 1.790 -5.879 -20.394 1.00 95.31 189 TRP A N 1
ATOM 1424 C CA . TRP A 1 189 ? 0.774 -5.864 -21.445 1.00 95.31 189 TRP A CA 1
ATOM 1425 C C . TRP A 1 189 ? 0.508 -4.435 -21.895 1.00 95.31 189 TRP A C 1
ATOM 1427 O O . TRP A 1 189 ? 0.298 -3.571 -21.045 1.00 95.31 189 TRP A O 1
ATOM 1437 N N . HIS A 1 190 ? 0.442 -4.187 -23.197 1.00 93.75 190 HIS A N 1
ATOM 1438 C CA . HIS A 1 190 ? 0.045 -2.908 -23.781 1.00 93.75 190 HIS A CA 1
ATOM 1439 C C . HIS A 1 190 ? -0.942 -3.156 -24.919 1.00 93.75 190 HIS A C 1
ATOM 1441 O O . HIS A 1 190 ? -0.704 -4.039 -25.738 1.00 93.75 190 HIS A O 1
ATOM 1447 N N . GLU A 1 191 ? -2.064 -2.429 -24.934 1.00 92.38 191 GLU A N 1
ATOM 1448 C CA . GLU A 1 191 ? -3.092 -2.537 -25.989 1.00 92.38 191 GLU A CA 1
ATOM 1449 C C . GLU A 1 191 ? -3.501 -3.991 -26.304 1.00 92.38 191 GLU A C 1
ATOM 1451 O O . GLU A 1 191 ? -3.603 -4.417 -27.451 1.00 92.38 191 GLU A O 1
ATOM 1456 N N . GLY A 1 192 ? -3.686 -4.796 -25.252 1.00 89.75 192 GLY A N 1
ATOM 1457 C CA . GLY A 1 192 ? -4.100 -6.199 -25.367 1.00 89.75 192 GLY A CA 1
ATOM 1458 C C . GLY A 1 192 ? -2.995 -7.189 -25.756 1.00 89.75 192 GLY A C 1
ATOM 1459 O O . GLY A 1 192 ? -3.245 -8.391 -25.737 1.00 89.75 192 GLY A O 1
ATOM 1460 N N . LYS A 1 193 ? -1.768 -6.734 -26.038 1.00 94.19 193 LYS A N 1
ATOM 1461 C CA . LYS A 1 193 ? -0.623 -7.591 -26.383 1.00 94.19 193 LYS A CA 1
ATOM 1462 C C . LYS A 1 193 ? 0.381 -7.668 -25.236 1.00 94.19 193 LYS A C 1
ATOM 1464 O O . LYS A 1 193 ? 0.685 -6.658 -24.603 1.00 94.19 193 LYS A O 1
ATOM 1469 N N . MET A 1 194 ? 0.907 -8.861 -24.966 1.00 96.19 194 MET A N 1
ATOM 1470 C CA . MET A 1 194 ? 2.036 -9.030 -24.048 1.00 96.19 194 MET A CA 1
ATOM 1471 C C . MET A 1 194 ? 3.305 -8.543 -24.748 1.00 96.19 194 MET A C 1
ATOM 1473 O O . MET A 1 194 ? 3.626 -9.031 -25.828 1.00 96.19 194 MET A O 1
ATOM 1477 N N . THR A 1 195 ? 4.011 -7.585 -24.153 1.00 96.62 195 THR A N 1
ATOM 1478 C CA . THR A 1 195 ? 5.204 -6.976 -24.765 1.00 96.62 195 THR A CA 1
ATOM 1479 C C . THR A 1 195 ? 6.511 -7.492 -24.169 1.00 96.62 195 THR A C 1
ATOM 1481 O O . THR A 1 195 ? 7.569 -7.209 -24.713 1.00 96.62 195 THR A O 1
ATOM 1484 N N . GLY A 1 196 ? 6.463 -8.223 -23.053 1.00 97.19 196 GLY A N 1
ATOM 1485 C CA . GLY A 1 196 ? 7.656 -8.746 -22.391 1.00 97.19 196 GLY A CA 1
ATOM 1486 C C . GLY A 1 196 ? 7.398 -9.188 -20.954 1.00 97.19 196 GLY A C 1
ATOM 1487 O O . GLY A 1 196 ? 6.283 -9.068 -20.444 1.00 97.19 196 GLY A O 1
ATOM 1488 N N . HIS A 1 197 ? 8.445 -9.696 -20.307 1.00 98.31 197 HIS A N 1
ATOM 1489 C CA . HIS A 1 197 ? 8.473 -9.987 -18.875 1.00 98.31 197 HIS A CA 1
ATOM 1490 C C . HIS A 1 197 ? 9.574 -9.154 -18.233 1.00 98.31 197 HIS A C 1
ATOM 1492 O O . HIS A 1 197 ? 10.682 -9.101 -18.761 1.00 98.31 197 HIS A O 1
ATOM 1498 N N . HIS A 1 198 ? 9.278 -8.531 -17.097 1.00 98.56 198 HIS A N 1
ATOM 1499 C CA . HIS A 1 198 ? 10.236 -7.665 -16.413 1.00 98.56 198 HIS A CA 1
ATOM 1500 C C . HIS A 1 198 ? 10.169 -7.874 -14.901 1.00 98.56 198 HIS A C 1
ATOM 1502 O O . HIS A 1 198 ? 9.080 -8.156 -14.387 1.00 98.56 198 HIS A O 1
ATOM 1508 N N . PRO A 1 199 ? 11.275 -7.698 -14.162 1.00 98.62 199 PRO A N 1
ATOM 1509 C CA . PRO A 1 199 ? 11.180 -7.540 -12.721 1.00 98.62 199 PRO A CA 1
ATOM 1510 C C . PRO A 1 199 ? 10.263 -6.356 -12.395 1.00 98.62 199 PRO A C 1
ATOM 1512 O O . PRO A 1 199 ? 10.204 -5.376 -13.137 1.00 98.62 199 PRO A O 1
ATOM 1515 N N . ALA A 1 200 ? 9.505 -6.444 -11.308 1.00 98.81 200 ALA A N 1
ATOM 1516 C CA . ALA A 1 200 ? 8.595 -5.374 -10.921 1.00 98.81 200 ALA A CA 1
ATOM 1517 C C . ALA A 1 200 ? 8.454 -5.279 -9.407 1.00 98.81 200 ALA A C 1
ATOM 1519 O O . ALA A 1 200 ? 8.266 -6.296 -8.744 1.00 98.81 200 ALA A O 1
ATOM 1520 N N . ILE A 1 201 ? 8.448 -4.060 -8.868 1.00 98.88 201 ILE A N 1
ATOM 1521 C CA . ILE A 1 201 ? 7.933 -3.831 -7.515 1.00 98.88 201 ILE A CA 1
ATOM 1522 C C . ILE A 1 201 ? 6.416 -3.968 -7.574 1.00 98.88 201 ILE A C 1
ATOM 1524 O O . ILE A 1 201 ? 5.759 -3.288 -8.364 1.00 98.88 201 ILE A O 1
ATOM 1528 N N . VAL A 1 202 ? 5.865 -4.842 -6.738 1.00 98.81 202 VAL A N 1
ATOM 1529 C CA . VAL A 1 202 ? 4.432 -5.122 -6.656 1.00 98.81 202 VAL A CA 1
ATOM 1530 C C . VAL A 1 202 ? 3.952 -4.819 -5.246 1.00 98.81 202 VAL A C 1
ATOM 1532 O O . VAL A 1 202 ? 4.418 -5.429 -4.288 1.00 98.81 202 VAL A O 1
ATOM 1535 N N . ALA A 1 203 ? 3.003 -3.895 -5.128 1.00 98.69 203 ALA A N 1
ATOM 1536 C CA . ALA A 1 203 ? 2.420 -3.468 -3.864 1.00 98.69 203 ALA A CA 1
ATOM 1537 C C . ALA A 1 203 ? 0.907 -3.704 -3.846 1.00 98.69 203 ALA A C 1
ATOM 1539 O O . ALA A 1 203 ? 0.215 -3.454 -4.836 1.00 98.69 203 ALA A O 1
ATOM 1540 N N . ARG A 1 204 ? 0.373 -4.180 -2.722 1.00 97.94 204 ARG A N 1
ATOM 1541 C CA . ARG A 1 204 ? -1.060 -4.417 -2.542 1.00 97.94 204 ARG A CA 1
ATOM 1542 C C . ARG A 1 204 ? -1.779 -3.116 -2.222 1.00 97.94 204 ARG A C 1
ATOM 1544 O O . ARG A 1 204 ? -1.391 -2.387 -1.316 1.00 97.94 204 ARG A O 1
ATOM 1551 N N . VAL A 1 205 ? -2.867 -2.862 -2.940 1.00 96.81 205 VAL A N 1
ATOM 1552 C CA . VAL A 1 205 ? -3.775 -1.744 -2.673 1.00 96.81 205 VAL A CA 1
ATOM 1553 C C . VAL A 1 205 ? -4.904 -2.262 -1.791 1.00 96.81 205 VAL A C 1
ATOM 1555 O O . VAL A 1 205 ? -5.657 -3.147 -2.205 1.00 96.81 205 VAL A O 1
ATOM 1558 N N . GLN A 1 206 ? -4.993 -1.758 -0.564 1.00 90.06 206 GLN A N 1
ATOM 1559 C CA . GLN A 1 206 ? -5.808 -2.331 0.506 1.00 90.06 206 GLN A CA 1
ATOM 1560 C C . GLN A 1 206 ? -6.793 -1.321 1.091 1.00 90.06 206 GLN A C 1
ATOM 1562 O O . GLN A 1 206 ? -6.461 -0.153 1.319 1.00 90.06 206 GLN A O 1
ATOM 1567 N N . ARG A 1 207 ? -8.007 -1.796 1.378 1.00 82.62 207 ARG A N 1
ATOM 1568 C CA . ARG A 1 207 ? -9.016 -1.055 2.147 1.00 82.62 207 ARG A CA 1
ATOM 1569 C C . ARG A 1 207 ? -8.727 -1.094 3.647 1.00 82.62 207 ARG A C 1
ATOM 1571 O O . ARG A 1 207 ? -7.745 -1.682 4.097 1.00 82.62 207 ARG A O 1
ATOM 1578 N N . ILE A 1 208 ? -9.602 -0.449 4.423 1.00 76.19 208 ILE A N 1
ATOM 1579 C CA . ILE A 1 208 ? -9.495 -0.350 5.882 1.00 76.19 208 ILE A CA 1
ATOM 1580 C C . ILE A 1 208 ? -9.482 -1.690 6.611 1.00 76.19 208 ILE A C 1
ATOM 1582 O O . ILE A 1 208 ? -8.744 -1.839 7.579 1.00 76.19 208 ILE A O 1
ATOM 1586 N N . ASP A 1 209 ? -10.211 -2.658 6.069 1.00 68.12 209 ASP A N 1
ATOM 1587 C CA . ASP A 1 209 ? -10.295 -4.061 6.482 1.00 68.12 209 ASP A CA 1
ATOM 1588 C C . ASP A 1 209 ? -9.089 -4.906 6.026 1.00 68.12 209 ASP A C 1
ATOM 1590 O O . ASP A 1 209 ? -9.082 -6.125 6.185 1.00 68.12 209 ASP A O 1
ATOM 1594 N N . VAL A 1 210 ? -8.058 -4.269 5.456 1.00 71.88 210 VAL A N 1
ATOM 1595 C CA . VAL A 1 210 ? -6.831 -4.890 4.933 1.00 71.88 210 VAL A CA 1
ATOM 1596 C C . VAL A 1 210 ? -7.066 -5.800 3.714 1.00 71.88 210 VAL A C 1
ATOM 1598 O O . VAL A 1 210 ? -6.133 -6.430 3.197 1.00 71.88 210 VAL A O 1
ATOM 1601 N N . VAL A 1 211 ? -8.294 -5.829 3.182 1.00 77.69 211 VAL A N 1
ATOM 1602 C CA . VAL A 1 211 ? -8.640 -6.620 2.000 1.00 77.69 211 VAL A CA 1
ATOM 1603 C C . VAL A 1 211 ? -7.981 -6.000 0.770 1.00 77.69 211 VAL A C 1
ATOM 1605 O O . VAL A 1 211 ? -8.071 -4.797 0.517 1.00 77.69 211 VAL A O 1
ATOM 1608 N N . THR A 1 212 ? -7.306 -6.843 -0.013 1.00 86.19 212 THR A N 1
ATOM 1609 C CA . THR A 1 212 ? -6.610 -6.435 -1.239 1.00 86.19 212 THR A CA 1
ATOM 1610 C C . THR A 1 212 ? -7.604 -6.223 -2.373 1.00 86.19 212 THR A C 1
ATOM 1612 O O . THR A 1 212 ? -8.271 -7.162 -2.798 1.00 86.19 212 THR A O 1
ATOM 1615 N N . MET A 1 213 ? -7.670 -4.998 -2.885 1.00 90.19 213 MET A N 1
ATOM 1616 C CA . MET A 1 213 ? -8.520 -4.615 -4.019 1.00 90.19 213 MET A CA 1
ATOM 1617 C C . MET A 1 213 ? -7.810 -4.784 -5.364 1.00 90.19 213 MET A C 1
ATOM 1619 O O . MET A 1 213 ? -8.452 -4.920 -6.403 1.00 90.19 213 MET A O 1
ATOM 1623 N N . GLY A 1 214 ? -6.478 -4.793 -5.344 1.00 95.56 214 GLY A N 1
ATOM 1624 C CA . GLY A 1 214 ? -5.638 -4.992 -6.516 1.00 95.56 214 GLY A CA 1
ATOM 1625 C C . GLY A 1 214 ? -4.169 -4.753 -6.210 1.00 95.56 214 GLY A C 1
ATOM 1626 O O . GLY A 1 214 ? -3.774 -4.630 -5.049 1.00 95.56 214 GLY A O 1
ATOM 1627 N N . LEU A 1 215 ? -3.360 -4.712 -7.263 1.00 98.19 215 LEU A N 1
ATOM 1628 C CA . LEU A 1 215 ? -1.914 -4.563 -7.180 1.00 98.19 215 LEU A CA 1
ATOM 1629 C C . LEU A 1 215 ? -1.466 -3.339 -7.973 1.00 98.19 215 LEU A C 1
ATOM 1631 O O . LEU A 1 215 ? -1.861 -3.162 -9.126 1.00 98.19 215 LEU A O 1
ATOM 1635 N N . HIS A 1 216 ? -0.599 -2.540 -7.370 1.00 98.50 216 HIS A N 1
ATOM 1636 C CA . HIS A 1 216 ? 0.212 -1.549 -8.056 1.00 98.50 216 HIS A CA 1
ATOM 1637 C C . HIS A 1 216 ? 1.545 -2.184 -8.455 1.00 98.50 216 HIS A C 1
ATOM 1639 O O . HIS A 1 216 ? 2.213 -2.792 -7.623 1.00 98.50 216 HIS A O 1
ATOM 1645 N N . CYS A 1 217 ? 1.930 -2.043 -9.719 1.00 98.44 217 CYS A N 1
ATOM 1646 C CA . CYS A 1 217 ? 3.134 -2.626 -10.295 1.00 98.44 217 CYS A CA 1
ATOM 1647 C C . CYS A 1 217 ? 4.004 -1.520 -10.898 1.00 98.44 217 CYS A C 1
ATOM 1649 O O . CYS A 1 217 ? 3.547 -0.816 -11.799 1.00 98.44 217 CYS A O 1
ATOM 1651 N N . THR A 1 218 ? 5.253 -1.408 -10.453 1.00 98.56 218 THR A N 1
ATOM 1652 C CA . THR A 1 218 ? 6.293 -0.599 -11.103 1.00 98.56 218 THR A CA 1
ATOM 1653 C C . THR A 1 218 ? 7.248 -1.547 -11.819 1.00 98.56 218 THR A C 1
ATOM 1655 O O . THR A 1 218 ? 7.976 -2.281 -11.154 1.00 98.56 218 THR A O 1
ATOM 1658 N N . TYR A 1 219 ? 7.234 -1.557 -13.151 1.00 98.75 219 TYR A N 1
ATOM 1659 C CA . TYR A 1 219 ? 8.106 -2.402 -13.972 1.00 98.75 219 TYR A CA 1
ATOM 1660 C C . TYR A 1 219 ? 9.528 -1.835 -14.012 1.00 98.75 219 TYR A C 1
ATOM 1662 O O . TYR A 1 219 ? 9.729 -0.628 -14.168 1.00 98.75 219 TYR A O 1
ATOM 1670 N N . LEU A 1 220 ? 10.514 -2.715 -13.881 1.00 98.75 220 LEU A N 1
ATOM 1671 C CA . LEU A 1 220 ? 11.922 -2.375 -13.729 1.00 98.75 220 LEU A CA 1
ATOM 1672 C C . LEU A 1 220 ? 12.775 -3.020 -14.823 1.00 98.75 220 LEU A C 1
ATOM 1674 O O . LEU A 1 220 ? 12.433 -4.068 -15.372 1.00 98.75 220 LEU A O 1
ATOM 1678 N N . SER A 1 221 ? 13.904 -2.395 -15.131 1.00 98.25 221 SER A N 1
ATOM 1679 C CA . SER A 1 221 ? 15.007 -3.052 -15.825 1.00 98.25 221 SER A CA 1
ATOM 1680 C C . SER A 1 221 ? 15.756 -3.981 -14.861 1.00 98.25 221 SER A C 1
ATOM 1682 O O . SER A 1 221 ? 15.603 -3.894 -13.640 1.00 98.25 221 SER A O 1
ATOM 1684 N N . VAL A 1 222 ? 16.594 -4.866 -15.403 1.00 96.69 222 VAL A N 1
ATOM 1685 C CA . VAL A 1 222 ? 17.472 -5.731 -14.592 1.00 96.69 222 VAL A CA 1
ATOM 1686 C C . VAL A 1 222 ? 18.508 -4.935 -13.786 1.00 96.69 222 VAL A C 1
ATOM 1688 O O . VAL A 1 222 ? 18.918 -5.371 -12.713 1.00 96.69 222 VAL A O 1
ATOM 1691 N N . ASP A 1 223 ? 18.856 -3.733 -14.249 1.00 96.75 223 ASP A N 1
ATOM 1692 C CA . ASP A 1 223 ? 19.826 -2.839 -13.605 1.00 96.75 223 ASP A CA 1
ATOM 1693 C C . ASP A 1 223 ? 19.202 -1.979 -12.491 1.00 96.75 223 ASP A C 1
ATOM 1695 O O . ASP A 1 223 ? 19.881 -1.170 -11.858 1.00 96.75 223 ASP A O 1
ATOM 1699 N N . GLY A 1 224 ? 17.903 -2.147 -12.219 1.00 97.06 224 GLY A N 1
ATOM 1700 C CA . GLY A 1 224 ? 17.200 -1.378 -11.195 1.00 97.06 224 GLY A CA 1
ATOM 1701 C C . GLY A 1 224 ? 16.912 0.057 -11.621 1.00 97.06 224 GLY A C 1
ATOM 1702 O O . GLY A 1 224 ? 16.998 0.989 -10.828 1.00 97.06 224 GLY A O 1
ATOM 1703 N N . THR A 1 225 ? 16.562 0.267 -12.883 1.00 98.00 225 THR A N 1
ATOM 1704 C CA . THR A 1 225 ? 15.940 1.509 -13.356 1.00 98.00 225 THR A CA 1
ATOM 1705 C C . THR A 1 225 ? 14.501 1.224 -13.778 1.00 98.00 225 THR A C 1
ATOM 1707 O O . THR A 1 225 ? 14.036 0.084 -13.740 1.00 98.00 225 THR A O 1
ATOM 1710 N N . LYS A 1 226 ? 13.745 2.260 -14.144 1.00 97.94 226 LYS A N 1
ATOM 1711 C CA . LYS A 1 226 ? 12.420 2.075 -14.749 1.00 97.94 226 LYS A CA 1
ATOM 1712 C C . LYS A 1 226 ? 12.562 1.275 -16.047 1.00 97.94 226 LYS A C 1
ATOM 1714 O O . LYS A 1 226 ? 13.440 1.580 -16.848 1.00 97.94 226 LYS A O 1
ATOM 1719 N N . ALA A 1 227 ? 11.707 0.272 -16.249 1.00 97.62 227 ALA A N 1
ATOM 1720 C CA . ALA A 1 227 ? 11.678 -0.457 -17.513 1.00 97.62 227 ALA A CA 1
ATOM 1721 C C . ALA A 1 227 ? 11.323 0.489 -18.670 1.00 97.62 227 ALA A C 1
ATOM 1723 O O . ALA A 1 227 ? 10.440 1.339 -18.523 1.00 97.62 227 ALA A O 1
ATOM 1724 N N . ASP A 1 228 ? 11.964 0.291 -19.820 1.00 97.38 228 ASP A N 1
ATOM 1725 C CA . ASP A 1 228 ? 11.616 0.976 -21.065 1.00 97.38 228 ASP A CA 1
ATOM 1726 C C . ASP A 1 228 ? 10.369 0.329 -21.688 1.00 97.38 228 ASP A C 1
ATOM 1728 O O . ASP A 1 228 ? 10.436 -0.593 -22.500 1.00 97.38 228 ASP A O 1
ATOM 1732 N N . VAL A 1 229 ? 9.202 0.737 -21.187 1.00 96.50 229 VAL A N 1
ATOM 1733 C CA . VAL A 1 229 ? 7.887 0.242 -21.608 1.00 96.50 229 VAL A CA 1
ATOM 1734 C C . VAL A 1 229 ? 6.875 1.384 -21.647 1.00 96.50 229 VAL A C 1
ATOM 1736 O O . VAL A 1 229 ? 6.960 2.348 -20.889 1.00 96.50 229 VAL A O 1
ATOM 1739 N N . SER A 1 230 ? 5.843 1.236 -22.476 1.00 91.75 230 SER A N 1
ATOM 1740 C CA . SER A 1 230 ? 4.824 2.267 -22.728 1.00 91.75 230 SER A CA 1
ATOM 1741 C C . SER A 1 230 ? 3.995 2.697 -21.507 1.00 91.75 230 SER A C 1
ATOM 1743 O O . SER A 1 230 ? 3.398 3.769 -21.521 1.00 91.75 230 SER A O 1
ATOM 1745 N N . ALA A 1 231 ? 3.960 1.905 -20.430 1.00 95.19 231 ALA A N 1
ATOM 1746 C CA . ALA A 1 231 ? 3.386 2.316 -19.148 1.00 95.19 231 ALA A CA 1
ATOM 1747 C C . ALA A 1 231 ? 4.088 1.601 -17.987 1.00 95.19 231 ALA A C 1
ATOM 1749 O O . ALA A 1 231 ? 3.718 0.490 -17.603 1.00 95.19 231 ALA A O 1
ATOM 1750 N N . VAL A 1 232 ? 5.102 2.260 -17.426 1.00 97.38 232 VAL A N 1
ATOM 1751 C CA . VAL A 1 232 ? 5.986 1.686 -16.400 1.00 97.38 232 VAL A CA 1
ATOM 1752 C C . VAL A 1 232 ? 5.318 1.459 -15.040 1.00 97.38 232 VAL A C 1
ATOM 1754 O O . VAL A 1 232 ? 5.687 0.529 -14.329 1.00 97.38 232 VAL A O 1
ATOM 1757 N N . LYS A 1 233 ? 4.325 2.273 -14.665 1.00 97.19 233 LYS A N 1
ATOM 1758 C CA . LYS A 1 233 ? 3.514 2.080 -13.452 1.00 97.19 233 LYS A CA 1
ATOM 1759 C C . LYS A 1 233 ? 2.098 1.688 -13.856 1.00 97.19 233 LYS A C 1
ATOM 1761 O O . LYS A 1 233 ? 1.493 2.364 -14.687 1.00 97.19 233 LYS A O 1
ATOM 1766 N N . LYS A 1 234 ? 1.570 0.596 -13.298 1.00 96.75 234 LYS A N 1
ATOM 1767 C CA . LYS A 1 234 ? 0.230 0.084 -13.628 1.00 96.75 234 LYS A CA 1
ATOM 1768 C C . LYS A 1 234 ? -0.498 -0.423 -12.399 1.00 96.75 234 LYS A C 1
ATOM 1770 O O . LYS A 1 234 ? 0.087 -1.085 -11.549 1.00 96.75 234 LYS A O 1
ATOM 1775 N N . LEU A 1 235 ? -1.804 -0.197 -12.373 1.00 96.19 235 LEU A N 1
ATOM 1776 C CA . LEU A 1 235 ? -2.723 -0.909 -11.496 1.00 96.19 235 LEU A CA 1
ATOM 1777 C C . LEU A 1 235 ? -3.273 -2.138 -12.220 1.00 96.19 235 LEU A C 1
ATOM 1779 O O . LEU A 1 235 ? -3.499 -2.107 -13.433 1.00 96.19 235 LEU A O 1
ATOM 1783 N N . THR A 1 236 ? -3.531 -3.218 -11.485 1.00 95.31 236 THR A N 1
ATOM 1784 C CA . THR A 1 236 ? -4.357 -4.306 -12.017 1.00 95.31 236 THR A CA 1
ATOM 1785 C C . THR A 1 236 ? -5.741 -3.778 -12.402 1.00 95.31 236 THR A C 1
ATOM 1787 O O . THR A 1 236 ? -6.206 -2.796 -11.808 1.00 95.31 236 THR A O 1
ATOM 1790 N N . PRO A 1 237 ? -6.436 -4.424 -13.357 1.00 93.12 237 PRO A N 1
ATOM 1791 C CA . PRO A 1 237 ? -7.834 -4.112 -13.626 1.00 93.12 237 PRO A CA 1
ATOM 1792 C C . PRO A 1 237 ? -8.657 -4.105 -12.335 1.00 93.12 237 PRO A C 1
ATOM 1794 O O . PRO A 1 237 ? -8.336 -4.819 -11.383 1.00 93.12 237 PRO A O 1
ATOM 1797 N N . LYS A 1 238 ? -9.700 -3.278 -12.291 1.00 89.56 238 LYS A N 1
ATOM 1798 C CA . LYS A 1 238 ? -10.547 -3.159 -11.105 1.00 89.56 238 LYS A CA 1
ATOM 1799 C C . LYS A 1 238 ? -11.387 -4.429 -10.939 1.00 89.56 238 LYS A C 1
ATOM 1801 O O . LYS A 1 238 ? -11.846 -5.003 -11.926 1.00 89.56 238 LYS A O 1
ATOM 1806 N N . LEU A 1 239 ? -11.614 -4.851 -9.695 1.00 84.81 239 LEU A N 1
ATOM 1807 C CA . LEU A 1 239 ? -12.554 -5.938 -9.393 1.00 84.81 239 LEU A CA 1
ATOM 1808 C C . LEU A 1 239 ? -14.006 -5.539 -9.713 1.00 84.81 239 LEU A C 1
ATOM 1810 O O . LEU A 1 239 ? -14.794 -6.395 -10.101 1.00 84.81 239 LEU A O 1
ATOM 1814 N N . TRP A 1 240 ? -14.314 -4.250 -9.574 1.00 86.12 240 TRP A N 1
ATOM 1815 C CA . TRP A 1 240 ? -15.559 -3.561 -9.924 1.00 86.12 240 TRP A CA 1
ATOM 1816 C C . TRP A 1 240 ? -15.278 -2.048 -9.998 1.00 86.12 240 TRP A C 1
ATOM 1818 O O . TRP A 1 240 ? -14.202 -1.590 -9.592 1.00 86.12 240 TRP A O 1
ATOM 1828 N N . ASP A 1 241 ? -16.220 -1.244 -10.486 1.00 83.38 241 ASP A N 1
ATOM 1829 C CA . ASP A 1 241 ? -16.024 0.206 -10.567 1.00 83.38 241 ASP A CA 1
ATOM 1830 C C . ASP A 1 241 ? -15.909 0.858 -9.186 1.00 83.38 241 ASP A C 1
ATOM 1832 O O . ASP A 1 241 ? -16.748 0.684 -8.312 1.00 83.38 241 ASP A O 1
ATOM 1836 N N . GLY A 1 242 ? -14.819 1.597 -8.971 1.00 82.50 242 GLY A N 1
ATOM 1837 C CA . GLY A 1 242 ? -14.512 2.184 -7.665 1.00 82.50 242 GLY A CA 1
ATOM 1838 C C . GLY A 1 242 ? -13.855 1.224 -6.666 1.00 82.50 242 GLY A C 1
ATOM 1839 O O . GLY A 1 242 ? -13.715 1.584 -5.505 1.00 82.50 242 GLY A O 1
ATOM 1840 N N . ALA A 1 243 ? -13.385 0.037 -7.077 1.00 84.38 243 ALA A N 1
ATOM 1841 C CA . ALA A 1 243 ? -12.718 -0.907 -6.164 1.00 84.38 243 ALA A CA 1
ATOM 1842 C C . ALA A 1 243 ? -11.516 -0.318 -5.394 1.00 84.38 243 ALA A C 1
ATOM 1844 O O . ALA A 1 243 ? -11.229 -0.755 -4.285 1.00 84.38 243 ALA A O 1
ATOM 1845 N N . TYR A 1 244 ? -10.824 0.678 -5.955 1.00 88.12 244 TYR A N 1
ATOM 1846 C CA . TYR A 1 244 ? -9.706 1.362 -5.290 1.00 88.12 244 TYR A CA 1
ATOM 1847 C C . TYR A 1 244 ? -10.128 2.567 -4.437 1.00 88.12 244 TYR A C 1
ATOM 1849 O O . TYR A 1 244 ? -9.293 3.126 -3.731 1.00 88.12 244 TYR A O 1
ATOM 1857 N N . THR A 1 245 ? -11.396 2.983 -4.480 1.00 84.56 245 THR A N 1
ATOM 1858 C CA . THR A 1 245 ? -11.890 4.118 -3.695 1.00 84.56 245 THR A CA 1
ATOM 1859 C C . THR A 1 245 ? -11.737 3.817 -2.207 1.00 84.56 245 THR A C 1
ATOM 1861 O O . THR A 1 245 ? -12.172 2.772 -1.722 1.00 84.56 245 THR A O 1
ATOM 1864 N N . GLY A 1 246 ? -11.087 4.722 -1.475 1.00 86.19 246 GLY A N 1
ATOM 1865 C CA . GLY A 1 246 ? -10.803 4.523 -0.055 1.00 86.19 246 GLY A CA 1
ATOM 1866 C C . GLY A 1 246 ? -9.631 3.592 0.254 1.00 86.19 246 GLY A C 1
ATOM 1867 O O . GLY A 1 246 ? -9.272 3.458 1.425 1.00 86.19 246 GLY A O 1
ATOM 1868 N N . ALA A 1 247 ? -9.024 2.967 -0.755 1.00 90.94 247 ALA A N 1
ATOM 1869 C CA . ALA A 1 247 ? -7.895 2.064 -0.586 1.00 90.94 247 ALA A CA 1
ATOM 1870 C C . ALA A 1 247 ? -6.550 2.794 -0.740 1.00 90.94 247 ALA A C 1
ATOM 1872 O O . ALA A 1 247 ? -6.458 3.837 -1.381 1.00 90.94 247 ALA A O 1
ATOM 1873 N N . ALA A 1 248 ? -5.498 2.218 -0.163 1.00 96.88 248 ALA A N 1
ATOM 1874 C CA . ALA A 1 248 ? -4.128 2.716 -0.264 1.00 96.88 248 ALA A CA 1
ATOM 1875 C C . ALA A 1 248 ? -3.128 1.556 -0.207 1.00 96.88 248 ALA A C 1
ATOM 1877 O O . ALA A 1 248 ? -3.463 0.457 0.238 1.00 96.88 248 ALA A O 1
ATOM 1878 N N . VAL A 1 249 ? -1.889 1.799 -0.624 1.00 98.19 249 VAL A N 1
ATOM 1879 C CA . VAL A 1 249 ? -0.758 0.926 -0.299 1.00 98.19 249 VAL A CA 1
ATOM 1880 C C . VAL A 1 249 ? -0.298 1.262 1.114 1.00 98.19 249 VAL A C 1
ATOM 1882 O O . VAL A 1 249 ? 0.279 2.321 1.359 1.00 98.19 249 VAL A O 1
ATOM 1885 N N . ARG A 1 250 ? -0.575 0.360 2.052 1.00 95.88 250 ARG A N 1
ATOM 1886 C CA . ARG A 1 250 ? -0.354 0.568 3.486 1.00 95.88 250 ARG A CA 1
ATOM 1887 C C . ARG A 1 250 ? 0.998 0.019 3.905 1.00 95.88 250 ARG A C 1
ATOM 1889 O O . ARG A 1 250 ? 1.044 -1.017 4.556 1.00 95.88 250 ARG A O 1
ATOM 1896 N N . LEU A 1 251 ? 2.076 0.668 3.458 1.00 97.19 251 LEU A N 1
ATOM 1897 C CA . LEU A 1 251 ? 3.438 0.141 3.618 1.00 97.19 251 LEU A CA 1
ATOM 1898 C C . LEU A 1 251 ? 3.701 -0.244 5.077 1.00 97.19 251 LEU A C 1
ATOM 1900 O O . LEU A 1 251 ? 4.028 -1.391 5.350 1.00 97.19 251 LEU A O 1
ATOM 1904 N N . TYR A 1 252 ? 3.444 0.665 6.015 1.00 93.94 252 TYR A N 1
ATOM 1905 C CA . TYR A 1 252 ? 3.696 0.413 7.431 1.00 93.94 252 TYR A CA 1
ATOM 1906 C C . TYR A 1 252 ? 2.392 0.288 8.231 1.00 93.94 252 TYR A C 1
ATOM 1908 O O . TYR A 1 252 ? 1.450 1.061 7.996 1.00 93.94 252 TYR A O 1
ATOM 1916 N N . PRO A 1 253 ? 2.306 -0.671 9.173 1.00 86.94 253 PRO A N 1
ATOM 1917 C CA . PRO A 1 253 ? 1.186 -0.748 10.100 1.00 86.94 253 PRO A CA 1
ATOM 1918 C C . PRO A 1 253 ? 1.161 0.487 11.005 1.00 86.94 253 PRO A C 1
ATOM 1920 O O . PRO A 1 253 ? 2.174 1.153 11.201 1.00 86.94 253 PRO A O 1
ATOM 1923 N N . MET A 1 254 ? -0.005 0.787 11.574 1.00 86.81 254 MET A N 1
ATOM 1924 C CA . MET A 1 254 ? -0.106 1.842 12.580 1.00 86.81 254 MET A CA 1
ATOM 1925 C C . MET A 1 254 ? 0.615 1.416 13.865 1.00 86.81 254 MET A C 1
ATOM 1927 O O . MET A 1 254 ? 0.321 0.350 14.401 1.00 86.81 254 MET A O 1
ATOM 1931 N N . ASP A 1 255 ? 1.484 2.277 14.384 1.00 79.25 255 ASP A N 1
ATOM 1932 C CA . ASP A 1 255 ? 2.204 2.130 15.659 1.00 79.25 255 ASP A CA 1
ATOM 1933 C C . ASP A 1 255 ? 1.941 3.318 16.611 1.00 79.25 255 ASP A C 1
ATOM 1935 O O . ASP A 1 255 ? 2.682 3.579 17.556 1.00 79.25 255 ASP A O 1
ATOM 1939 N N . GLY A 1 256 ? 0.831 4.022 16.381 1.00 83.50 256 GLY A N 1
ATOM 1940 C CA . GLY A 1 256 ? 0.408 5.202 17.119 1.00 83.50 256 GLY A CA 1
ATOM 1941 C C . GLY A 1 256 ? -0.864 5.795 16.519 1.00 83.50 256 GLY A C 1
ATOM 1942 O O . GLY A 1 256 ? -1.639 5.112 15.846 1.00 83.50 256 GLY A O 1
ATOM 1943 N N . ASP A 1 257 ? -1.079 7.087 16.745 1.00 88.81 257 ASP A N 1
ATOM 1944 C CA . ASP A 1 257 ? -2.267 7.815 16.287 1.00 88.81 257 ASP A CA 1
ATOM 1945 C C . ASP A 1 257 ? -1.996 8.778 15.122 1.00 88.81 257 ASP A C 1
ATOM 1947 O O . ASP A 1 257 ? -2.902 9.508 14.707 1.00 88.81 257 ASP A O 1
ATOM 1951 N N . THR A 1 258 ? -0.759 8.797 14.620 1.00 95.62 258 THR A N 1
ATOM 1952 C CA . THR A 1 258 ? -0.304 9.693 13.561 1.00 95.62 258 THR A CA 1
ATOM 1953 C C . THR A 1 258 ? -0.004 8.897 12.300 1.00 95.62 258 THR A C 1
ATOM 1955 O O . THR A 1 258 ? 0.769 7.945 12.334 1.00 95.62 258 THR A O 1
ATOM 1958 N N . LEU A 1 259 ? -0.621 9.284 11.184 1.00 97.62 259 LEU A N 1
ATOM 1959 C CA . LEU A 1 259 ? -0.443 8.641 9.883 1.00 97.62 259 LEU A CA 1
ATOM 1960 C C . LEU A 1 259 ? 0.104 9.634 8.860 1.00 97.62 259 LEU A C 1
ATOM 1962 O O . LEU A 1 259 ? -0.375 10.766 8.765 1.00 97.62 259 LEU A O 1
ATOM 1966 N N . HIS A 1 260 ? 1.063 9.191 8.053 1.00 98.38 260 HIS A N 1
ATOM 1967 C CA . HIS A 1 260 ? 1.582 9.951 6.927 1.00 98.38 260 HIS A CA 1
ATOM 1968 C C . HIS A 1 260 ? 1.029 9.408 5.604 1.00 98.38 260 HIS A C 1
ATOM 1970 O O . HIS A 1 260 ? 1.047 8.204 5.354 1.00 98.38 260 HIS A O 1
ATOM 1976 N N . LEU A 1 261 ? 0.538 10.304 4.750 1.00 98.31 261 LEU A N 1
ATOM 1977 C CA . LEU A 1 261 ? -0.065 9.974 3.460 1.00 98.31 261 LEU A CA 1
ATOM 1978 C C . LEU A 1 261 ? 0.691 10.668 2.336 1.00 98.31 261 LEU A C 1
ATOM 1980 O O . LEU A 1 261 ? 0.965 11.863 2.430 1.00 98.31 261 LEU A O 1
ATOM 1984 N N . THR A 1 262 ? 0.974 9.928 1.272 1.00 97.00 262 THR A N 1
ATOM 1985 C CA . THR A 1 262 ? 1.604 10.431 0.046 1.00 97.00 262 THR A CA 1
ATOM 1986 C C . THR A 1 262 ? 0.806 9.989 -1.183 1.00 97.00 262 THR A C 1
ATOM 1988 O O . THR A 1 262 ? -0.061 9.110 -1.099 1.00 97.00 262 THR A O 1
ATOM 1991 N N . GLU A 1 263 ? 1.122 10.542 -2.354 1.00 92.69 263 GLU A N 1
ATOM 1992 C CA . GLU A 1 263 ? 0.662 9.978 -3.627 1.00 92.69 263 GLU A CA 1
ATOM 1993 C C . GLU A 1 263 ? 1.517 8.767 -4.035 1.00 92.69 263 GLU A C 1
ATOM 1995 O O . GLU A 1 263 ? 0.987 7.681 -4.264 1.00 92.69 263 GLU A O 1
ATOM 2000 N N . GLY A 1 264 ? 2.846 8.905 -4.079 1.00 94.31 264 GLY A N 1
ATOM 2001 C CA . GLY A 1 264 ? 3.763 7.858 -4.548 1.00 94.31 264 GLY A CA 1
ATOM 2002 C C . GLY A 1 264 ? 4.315 6.924 -3.462 1.00 94.31 264 GLY A C 1
ATOM 2003 O O . GLY A 1 264 ? 4.560 7.340 -2.331 1.00 94.31 264 GLY A O 1
ATOM 2004 N N . ILE A 1 265 ? 4.594 5.666 -3.835 1.00 97.94 265 ILE A N 1
ATOM 2005 C CA . ILE A 1 265 ? 5.279 4.680 -2.971 1.00 97.94 265 ILE A CA 1
ATOM 2006 C C . ILE A 1 265 ? 6.691 5.156 -2.619 1.00 97.94 265 ILE A C 1
ATOM 2008 O O . ILE A 1 265 ? 7.106 5.056 -1.471 1.00 97.94 265 ILE A O 1
ATOM 2012 N N . GLU A 1 266 ? 7.425 5.696 -3.591 1.00 97.44 266 GLU A N 1
ATOM 2013 C CA . GLU A 1 266 ? 8.778 6.196 -3.358 1.00 97.44 266 GLU A CA 1
ATOM 2014 C C . GLU A 1 266 ? 8.784 7.391 -2.391 1.00 97.44 266 GLU A C 1
ATOM 2016 O O . GLU A 1 266 ? 9.585 7.417 -1.459 1.00 97.44 266 GLU A O 1
ATOM 2021 N N . SER A 1 267 ? 7.836 8.322 -2.540 1.00 96.75 267 SER A N 1
ATOM 2022 C CA . SER A 1 267 ? 7.630 9.421 -1.589 1.00 96.75 267 SER A CA 1
ATOM 2023 C C . SER A 1 267 ? 7.256 8.904 -0.197 1.00 96.75 267 SER A C 1
ATOM 2025 O O . SER A 1 267 ? 7.730 9.441 0.795 1.00 96.75 267 SER A O 1
ATOM 2027 N N . ALA A 1 268 ? 6.452 7.837 -0.095 1.00 98.19 268 ALA A N 1
ATOM 2028 C CA . ALA A 1 268 ? 6.119 7.232 1.197 1.00 98.19 268 ALA A CA 1
ATOM 2029 C C . ALA A 1 268 ? 7.349 6.633 1.894 1.00 98.19 268 ALA A C 1
ATOM 2031 O O . ALA A 1 268 ? 7.467 6.751 3.111 1.00 98.19 268 ALA A O 1
ATOM 2032 N N . PHE A 1 269 ? 8.286 6.042 1.145 1.00 98.38 269 PHE A N 1
ATOM 2033 C CA . PHE A 1 269 ? 9.560 5.588 1.706 1.00 98.38 269 PHE A CA 1
ATOM 2034 C C . PHE A 1 269 ? 10.435 6.746 2.186 1.00 98.38 269 PHE A C 1
ATOM 2036 O O . PHE A 1 269 ? 10.936 6.690 3.304 1.00 98.38 269 PHE A O 1
ATOM 2043 N N . ALA A 1 270 ? 10.569 7.815 1.397 1.00 97.62 270 ALA A N 1
ATOM 2044 C CA . ALA A 1 270 ? 11.275 9.023 1.833 1.00 97.62 270 ALA A CA 1
ATOM 2045 C C . ALA A 1 270 ? 10.654 9.607 3.115 1.00 97.62 270 ALA A C 1
ATOM 2047 O O . ALA A 1 270 ? 11.357 9.951 4.063 1.00 97.62 270 ALA A O 1
ATOM 2048 N N . VAL A 1 271 ? 9.319 9.640 3.174 1.00 97.44 271 VAL A N 1
ATOM 2049 C CA . VAL A 1 271 ? 8.567 10.085 4.349 1.00 97.44 271 VAL A CA 1
ATOM 2050 C C . VAL A 1 271 ? 8.805 9.200 5.562 1.00 97.44 271 VAL A C 1
ATOM 2052 O O . VAL A 1 271 ? 9.037 9.732 6.643 1.00 97.44 271 VAL A O 1
ATOM 2055 N N . ARG A 1 272 ? 8.808 7.875 5.395 1.00 97.19 272 ARG A N 1
ATOM 2056 C CA . ARG A 1 272 ? 9.141 6.936 6.470 1.00 97.19 272 ARG A CA 1
ATOM 2057 C C . ARG A 1 272 ? 10.533 7.206 7.038 1.00 97.19 272 ARG A C 1
ATOM 2059 O O . ARG A 1 272 ? 10.669 7.275 8.255 1.00 97.19 272 ARG A O 1
ATOM 2066 N N . LEU A 1 273 ? 11.536 7.388 6.176 1.00 96.56 273 LEU A N 1
ATOM 2067 C CA . LEU A 1 273 ? 12.911 7.662 6.607 1.00 96.56 273 LEU A CA 1
ATOM 2068 C C . LEU A 1 273 ? 13.025 8.985 7.371 1.00 96.56 273 LEU A C 1
ATOM 2070 O O . LEU A 1 273 ? 13.744 9.059 8.362 1.00 96.56 273 LEU A O 1
ATOM 2074 N N . GLY A 1 274 ? 12.308 10.022 6.935 1.00 94.88 274 GLY A N 1
ATOM 2075 C CA . GLY A 1 274 ? 12.366 11.332 7.580 1.00 94.88 274 GLY A CA 1
ATOM 2076 C C . GLY A 1 274 ? 11.529 11.462 8.850 1.00 94.88 274 GLY A C 1
ATOM 2077 O O . GLY A 1 274 ? 11.964 12.103 9.803 1.00 94.88 274 GLY A O 1
ATOM 2078 N N . SER A 1 275 ? 10.325 10.882 8.881 1.00 94.25 275 SER A N 1
ATOM 2079 C CA . SER A 1 275 ? 9.404 11.039 10.012 1.00 94.25 275 SER A CA 1
ATOM 2080 C C . SER A 1 275 ? 9.487 9.917 11.043 1.00 94.25 275 SER A C 1
ATOM 2082 O O . SER A 1 275 ? 9.045 10.109 12.174 1.00 94.25 275 SER A O 1
ATOM 2084 N N . GLY A 1 276 ? 9.976 8.735 10.654 1.00 94.75 276 GLY A N 1
ATOM 2085 C CA . GLY A 1 276 ? 9.934 7.515 11.463 1.00 94.75 276 GLY A CA 1
ATOM 2086 C C . GLY A 1 276 ? 8.526 6.944 11.679 1.00 94.75 276 GLY A C 1
ATOM 2087 O O . GLY A 1 276 ? 8.388 5.897 12.302 1.00 94.75 276 GLY A O 1
ATOM 2088 N N . GLY A 1 277 ? 7.475 7.599 11.174 1.00 95.44 277 GLY A N 1
ATOM 2089 C CA . GLY A 1 277 ? 6.080 7.206 11.383 1.00 95.44 277 GLY A CA 1
ATOM 2090 C C . GLY A 1 277 ? 5.521 6.297 10.279 1.00 95.44 277 GLY A C 1
ATOM 2091 O O . GLY A 1 277 ? 6.171 6.093 9.249 1.00 95.44 277 GLY A O 1
ATOM 2092 N N . PRO A 1 278 ? 4.306 5.749 10.447 1.00 96.38 278 PRO A N 1
ATOM 2093 C CA . PRO A 1 278 ? 3.649 4.941 9.426 1.00 96.38 278 PRO A CA 1
ATOM 2094 C C . PRO A 1 278 ? 3.327 5.768 8.180 1.00 96.38 278 PRO A C 1
ATOM 2096 O O . PRO A 1 278 ? 2.655 6.798 8.272 1.00 96.38 278 PRO A O 1
ATOM 2099 N N . ALA A 1 279 ? 3.777 5.308 7.010 1.00 98.00 279 ALA A N 1
ATOM 2100 C CA . ALA A 1 279 ? 3.577 5.995 5.735 1.00 98.00 279 ALA A CA 1
ATOM 2101 C C . ALA A 1 279 ? 2.794 5.130 4.739 1.00 98.00 279 ALA A C 1
ATOM 2103 O O . ALA A 1 279 ? 3.161 3.979 4.491 1.00 98.00 279 ALA A O 1
ATOM 2104 N N . TRP A 1 280 ? 1.720 5.673 4.158 1.00 98.19 280 TRP A N 1
ATOM 2105 C CA . TRP A 1 280 ? 0.904 5.013 3.132 1.00 98.19 280 TRP A CA 1
ATOM 2106 C C . TRP A 1 280 ? 0.900 5.811 1.826 1.00 98.19 280 TRP A C 1
ATOM 2108 O O . TRP A 1 280 ? 0.879 7.041 1.844 1.00 98.19 280 TRP A O 1
ATOM 2118 N N . ALA A 1 281 ? 0.843 5.104 0.696 1.00 98.00 281 ALA A N 1
ATOM 2119 C CA . ALA A 1 281 ? 0.775 5.701 -0.637 1.00 98.00 281 ALA A CA 1
ATOM 2120 C C . ALA A 1 281 ? -0.611 5.507 -1.267 1.00 98.00 281 ALA A C 1
ATOM 2122 O O . ALA A 1 281 ? -1.102 4.382 -1.390 1.00 98.00 281 ALA A O 1
ATOM 2123 N N . CYS A 1 282 ? -1.239 6.599 -1.699 1.00 96.25 282 CYS A N 1
ATOM 2124 C CA . CYS A 1 282 ? -2.594 6.596 -2.262 1.00 96.25 282 CYS A CA 1
ATOM 2125 C C . CYS A 1 282 ? -2.621 6.404 -3.787 1.00 96.25 282 CYS A C 1
ATOM 2127 O O . CYS A 1 282 ? -3.667 6.115 -4.356 1.00 96.25 282 CYS A O 1
ATOM 2129 N N . LEU A 1 283 ? -1.468 6.488 -4.451 1.00 94.00 283 LEU A N 1
ATOM 2130 C CA . LEU A 1 283 ? -1.205 6.226 -5.873 1.00 94.00 283 LEU A CA 1
ATOM 2131 C C . LEU A 1 283 ? -1.739 7.255 -6.871 1.00 94.00 283 LEU A C 1
ATOM 2133 O O . LEU A 1 283 ? -1.161 7.400 -7.945 1.00 94.00 283 LEU A O 1
ATOM 2137 N N . THR A 1 284 ? -2.843 7.933 -6.562 1.00 88.25 284 THR A N 1
ATOM 2138 C CA . THR A 1 284 ? -3.426 8.981 -7.413 1.00 88.25 284 THR A CA 1
ATOM 2139 C C . THR A 1 284 ? -4.054 10.070 -6.551 1.00 88.25 284 THR A C 1
ATOM 2141 O O . THR A 1 284 ? -4.584 9.756 -5.484 1.00 88.25 284 THR A O 1
ATOM 2144 N N . ALA A 1 285 ? -4.105 11.302 -7.058 1.00 85.81 285 ALA A N 1
ATOM 2145 C CA . ALA A 1 285 ? -4.838 12.415 -6.453 1.00 85.81 285 ALA A CA 1
ATOM 2146 C C . ALA A 1 285 ? -6.283 12.049 -6.047 1.00 85.81 285 ALA A C 1
ATOM 2148 O O . ALA A 1 285 ? -6.682 12.249 -4.903 1.00 85.81 285 ALA A O 1
ATOM 2149 N N . GLY A 1 286 ? -7.053 11.408 -6.935 1.00 85.94 286 GLY A N 1
ATOM 2150 C CA . GLY A 1 286 ? -8.433 11.009 -6.618 1.00 85.94 286 GLY A CA 1
ATOM 2151 C C . GLY A 1 286 ? -8.533 9.944 -5.516 1.00 85.94 286 GLY A C 1
ATOM 2152 O O . GLY A 1 286 ? -9.440 9.981 -4.685 1.00 85.94 286 GLY A O 1
ATOM 2153 N N . ALA A 1 287 ? -7.591 8.999 -5.464 1.00 88.94 287 ALA A N 1
ATOM 2154 C CA . ALA A 1 287 ? -7.538 8.023 -4.376 1.00 88.94 287 ALA A CA 1
ATOM 2155 C C . ALA A 1 287 ? -7.061 8.653 -3.057 1.00 88.94 287 ALA A C 1
ATOM 2157 O O . ALA A 1 287 ? -7.545 8.252 -2.000 1.00 88.94 287 ALA A O 1
ATOM 2158 N N . LEU A 1 288 ? -6.176 9.656 -3.114 1.00 91.00 288 LEU A N 1
ATOM 2159 C CA . LEU A 1 288 ? -5.748 10.439 -1.955 1.00 91.00 288 LEU A CA 1
ATOM 2160 C C . LEU A 1 288 ? -6.942 11.165 -1.326 1.00 91.00 288 LEU A C 1
ATOM 2162 O O . LEU A 1 288 ? -7.170 11.029 -0.130 1.00 91.00 288 LEU A O 1
ATOM 2166 N N . GLU A 1 289 ? -7.764 11.853 -2.119 1.00 89.12 289 GLU A N 1
ATOM 2167 C CA . GLU A 1 289 ? -8.971 12.533 -1.621 1.00 89.12 289 GLU A CA 1
ATOM 2168 C C . GLU A 1 289 ? -9.941 11.573 -0.919 1.00 89.12 289 GLU A C 1
ATOM 2170 O O . GLU A 1 289 ? -10.507 11.897 0.131 1.00 89.12 289 GLU A O 1
ATOM 2175 N N . ALA A 1 290 ? -10.110 10.371 -1.475 1.00 88.75 290 ALA A N 1
ATOM 2176 C CA . ALA A 1 290 ? -11.087 9.390 -1.016 1.00 88.75 290 ALA A CA 1
ATOM 2177 C C . ALA A 1 290 ? -10.570 8.425 0.064 1.00 88.75 290 ALA A C 1
ATOM 2179 O O . ALA A 1 290 ? -11.365 7.639 0.582 1.00 88.75 290 ALA A O 1
ATOM 2180 N N . VAL A 1 291 ? -9.272 8.439 0.396 1.00 92.88 291 VAL A N 1
ATOM 2181 C CA . VAL A 1 291 ? -8.638 7.427 1.258 1.00 92.88 291 VAL A CA 1
ATOM 2182 C C . VAL A 1 291 ? -9.342 7.288 2.614 1.00 92.88 291 VAL A C 1
ATOM 2184 O O . VAL A 1 291 ? -9.670 8.275 3.281 1.00 92.88 291 VAL A O 1
ATOM 2187 N N . GLN A 1 292 ? -9.576 6.046 3.043 1.00 88.31 292 GLN A N 1
ATOM 2188 C CA . GLN A 1 292 ? -10.184 5.766 4.341 1.00 88.31 292 GLN A CA 1
ATOM 2189 C C . GLN A 1 292 ? -9.126 5.670 5.437 1.00 88.31 292 GLN A C 1
ATOM 2191 O O . GLN A 1 292 ? -8.179 4.883 5.349 1.00 88.31 292 GLN A O 1
ATOM 2196 N N . ILE A 1 293 ? -9.341 6.436 6.505 1.00 87.12 293 ILE A N 1
ATOM 2197 C CA . ILE A 1 293 ? -8.437 6.532 7.651 1.00 87.12 293 ILE A CA 1
ATOM 2198 C C . ILE A 1 293 ? -8.997 5.716 8.827 1.00 87.12 293 ILE A C 1
ATOM 2200 O O . ILE A 1 293 ? -10.183 5.863 9.146 1.00 87.12 293 ILE A O 1
ATOM 2204 N N . PRO A 1 294 ? -8.187 4.878 9.506 1.00 81.31 294 PRO A N 1
ATOM 2205 C CA . PRO A 1 294 ? -8.636 4.164 10.698 1.00 81.31 294 PRO A CA 1
ATOM 2206 C C . PRO A 1 294 ? -9.166 5.106 11.776 1.00 81.31 294 PRO A C 1
ATOM 2208 O O . PRO A 1 294 ? -8.700 6.235 11.930 1.00 81.31 294 PRO A O 1
ATOM 2211 N N . ARG A 1 295 ? -10.136 4.627 12.563 1.00 75.62 295 ARG A N 1
ATOM 2212 C CA . ARG A 1 295 ? -10.737 5.417 13.651 1.00 75.62 295 ARG A CA 1
ATOM 2213 C C . ARG A 1 295 ? -9.719 5.822 14.722 1.00 75.62 295 ARG A C 1
ATOM 2215 O O . ARG A 1 295 ? -9.841 6.908 15.267 1.00 75.62 295 ARG A O 1
ATOM 2222 N N . GLY A 1 296 ? -8.711 4.984 14.978 1.00 77.31 296 GLY A N 1
ATOM 2223 C CA . GLY A 1 296 ? -7.656 5.261 15.962 1.00 77.31 296 GLY A CA 1
ATOM 2224 C C . GLY A 1 296 ? -6.658 6.353 15.555 1.00 77.31 296 GLY A C 1
ATOM 2225 O O . GLY A 1 296 ? -5.888 6.806 16.393 1.00 77.31 296 GLY A O 1
ATOM 2226 N N . VAL A 1 297 ? -6.667 6.799 14.296 1.00 86.19 297 VAL A N 1
ATOM 2227 C CA . VAL A 1 297 ? -5.771 7.864 13.825 1.00 86.19 297 VAL A CA 1
ATOM 2228 C C . VAL A 1 297 ? -6.371 9.223 14.177 1.00 86.19 297 VAL A C 1
ATOM 2230 O O . VAL A 1 297 ? -7.428 9.589 13.653 1.00 86.19 297 VAL A O 1
ATOM 2233 N N . ARG A 1 298 ? -5.680 9.974 15.038 1.00 86.94 298 ARG A N 1
ATOM 2234 C CA . ARG A 1 298 ? -6.062 11.327 15.478 1.00 86.94 298 ARG A CA 1
ATOM 2235 C C . ARG A 1 298 ? -5.376 12.422 14.668 1.00 86.94 298 ARG A C 1
ATOM 2237 O O . ARG A 1 298 ? -5.952 13.497 14.502 1.00 86.94 298 ARG A O 1
ATOM 2244 N N . SER A 1 299 ? -4.182 12.136 14.155 1.00 96.38 299 SER A N 1
ATOM 2245 C CA . SER A 1 299 ? -3.338 13.091 13.441 1.00 96.38 299 SER A CA 1
ATOM 2246 C C . SER A 1 299 ? -2.963 12.554 12.064 1.00 96.38 299 SER A C 1
ATOM 2248 O O . SER A 1 299 ? -2.562 11.402 11.922 1.00 96.38 299 SER A O 1
ATOM 2250 N N . VAL A 1 300 ? -3.068 13.386 11.032 1.00 98.00 300 VAL A N 1
ATOM 2251 C CA . VAL A 1 300 ? -2.703 13.012 9.662 1.00 98.00 300 VAL A CA 1
ATOM 2252 C C . VAL A 1 300 ? -1.768 14.055 9.066 1.00 98.00 300 VAL A C 1
ATOM 2254 O O . VAL A 1 300 ? -2.055 15.250 9.086 1.00 98.00 300 VAL A O 1
ATOM 2257 N N . CYS A 1 301 ? -0.641 13.605 8.524 1.00 98.06 301 CYS A N 1
ATOM 2258 C CA . CYS A 1 301 ? 0.259 14.434 7.730 1.00 98.06 301 CYS A CA 1
ATOM 2259 C C . CYS A 1 301 ? 0.098 14.053 6.257 1.00 98.06 301 CYS A C 1
ATOM 2261 O O . CYS A 1 301 ? 0.433 12.937 5.863 1.00 98.06 301 CYS A O 1
ATOM 2263 N N . VAL A 1 302 ? -0.426 14.971 5.454 1.00 97.81 302 VAL A N 1
ATOM 2264 C CA . VAL A 1 302 ? -0.583 14.808 4.009 1.00 97.81 302 VAL A CA 1
ATOM 2265 C C . VAL A 1 302 ? 0.619 15.450 3.330 1.00 97.81 302 VAL A C 1
ATOM 2267 O O . VAL A 1 302 ? 0.752 16.672 3.324 1.00 97.81 302 VAL A O 1
ATOM 2270 N N . TRP A 1 303 ? 1.496 14.624 2.777 1.00 96.19 303 TRP A N 1
ATOM 2271 C CA . TRP A 1 303 ? 2.673 15.043 2.025 1.00 96.19 303 TRP A CA 1
ATOM 2272 C C . TRP A 1 303 ? 2.296 15.085 0.543 1.00 96.19 303 TRP A C 1
ATOM 2274 O O . TRP A 1 303 ? 2.435 14.094 -0.174 1.00 96.19 303 TRP A O 1
ATOM 2284 N N . GLY A 1 304 ? 1.717 16.211 0.126 1.00 92.06 304 GLY A N 1
ATOM 2285 C CA . GLY A 1 304 ? 1.270 16.416 -1.252 1.00 92.06 304 GLY A CA 1
ATOM 2286 C C . GLY A 1 304 ? 2.439 16.732 -2.178 1.00 92.06 304 GLY A C 1
ATOM 2287 O O . GLY A 1 304 ? 3.428 17.316 -1.735 1.00 92.06 304 GLY A O 1
ATOM 2288 N N . ASP A 1 305 ? 2.308 16.378 -3.453 1.00 88.38 305 ASP A N 1
ATOM 2289 C CA . ASP A 1 305 ? 3.296 16.720 -4.474 1.00 88.38 305 ASP A CA 1
ATOM 2290 C C . ASP A 1 305 ? 3.087 18.168 -4.959 1.00 88.38 305 ASP A C 1
ATOM 2292 O O . ASP A 1 305 ? 1.974 18.707 -4.950 1.00 88.38 305 ASP A O 1
ATOM 2296 N N . LEU A 1 306 ? 4.170 18.827 -5.375 1.00 87.94 306 LEU A N 1
ATOM 2297 C CA . LEU A 1 306 ? 4.117 20.153 -5.985 1.00 87.94 306 LEU A CA 1
ATOM 2298 C C . LEU A 1 306 ? 4.118 19.998 -7.507 1.00 87.94 306 LEU A C 1
ATOM 2300 O O . LEU A 1 306 ? 5.174 19.996 -8.131 1.00 87.94 306 LEU A O 1
ATOM 2304 N N . ASP A 1 307 ? 2.943 19.874 -8.119 1.00 86.69 307 ASP A N 1
ATOM 2305 C CA . ASP A 1 307 ? 2.819 19.771 -9.575 1.00 86.69 307 ASP A CA 1
ATOM 2306 C C . ASP A 1 307 ? 2.358 21.082 -10.232 1.00 86.69 307 ASP A C 1
ATOM 2308 O O . ASP A 1 307 ? 1.652 21.894 -9.627 1.00 86.69 307 ASP A O 1
ATOM 2312 N N . ALA A 1 308 ? 2.745 21.291 -11.495 1.00 84.62 308 ALA A N 1
ATOM 2313 C CA . ALA A 1 308 ? 2.418 22.511 -12.240 1.00 84.62 308 ALA A CA 1
ATOM 2314 C C . ALA A 1 308 ? 0.911 22.666 -12.531 1.00 84.62 308 ALA A C 1
ATOM 2316 O O . ALA A 1 308 ? 0.432 23.778 -12.744 1.00 84.62 308 ALA A O 1
ATOM 2317 N N . SER A 1 309 ? 0.150 21.566 -12.536 1.00 86.06 309 SER A N 1
ATOM 2318 C CA . SER A 1 309 ? -1.304 21.583 -12.758 1.00 86.06 309 SER A CA 1
ATOM 2319 C C . SER A 1 309 ? -2.105 21.942 -11.496 1.00 86.06 309 SER A C 1
ATOM 2321 O O . SER A 1 309 ? -3.314 22.202 -11.566 1.00 86.06 309 SER A O 1
ATOM 2323 N N . GLY A 1 310 ? -1.457 21.943 -10.329 1.00 86.44 310 GLY A N 1
ATOM 2324 C CA . GLY A 1 310 ? -2.083 22.149 -9.029 1.00 86.44 310 GLY A CA 1
ATOM 2325 C C . GLY A 1 310 ? -2.930 20.965 -8.543 1.00 86.44 310 GLY A C 1
ATOM 2326 O O . GLY A 1 310 ? -3.743 21.148 -7.637 1.00 86.44 310 GLY A O 1
ATOM 2327 N N . THR A 1 311 ? -2.864 19.798 -9.193 1.00 86.25 311 THR A N 1
ATOM 2328 C CA . THR A 1 311 ? -3.824 18.705 -8.960 1.00 86.25 311 THR A CA 1
ATOM 2329 C C . THR A 1 311 ? -3.581 18.015 -7.624 1.00 86.25 311 THR A C 1
ATOM 2331 O O . THR A 1 311 ? -4.522 17.886 -6.841 1.00 86.25 311 THR A O 1
ATOM 2334 N N . GLY A 1 312 ? -2.339 17.644 -7.326 1.00 82.75 312 GLY A N 1
ATOM 2335 C CA . GLY A 1 312 ? -1.940 17.041 -6.058 1.00 82.75 312 GLY A CA 1
ATOM 2336 C C . GLY A 1 312 ? -2.167 17.985 -4.880 1.00 82.75 312 GLY A C 1
ATOM 2337 O O . GLY A 1 312 ? -2.689 17.582 -3.842 1.00 82.75 312 GLY A O 1
ATOM 2338 N N . GLN A 1 313 ? -1.910 19.283 -5.059 1.00 90.19 313 GLN A N 1
ATOM 2339 C CA . GLN A 1 313 ? -2.153 20.300 -4.032 1.00 90.19 313 GLN A CA 1
ATOM 2340 C C . GLN A 1 313 ? -3.649 20.440 -3.713 1.00 90.19 313 GLN A C 1
ATOM 2342 O O . GLN A 1 313 ? -4.027 20.515 -2.541 1.00 90.19 313 GLN A O 1
ATOM 2347 N N . ARG A 1 314 ? -4.513 20.453 -4.741 1.00 91.75 314 ARG A N 1
ATOM 2348 C CA . ARG A 1 314 ? -5.973 20.468 -4.552 1.00 91.75 314 ARG A CA 1
ATOM 2349 C C . ARG A 1 314 ? -6.452 19.202 -3.845 1.00 91.75 314 ARG A C 1
ATOM 2351 O O . ARG A 1 314 ? -7.215 19.317 -2.889 1.00 91.75 314 ARG A O 1
ATOM 2358 N N . ALA A 1 315 ? -5.953 18.036 -4.248 1.00 89.69 315 ALA A N 1
ATOM 2359 C CA . ALA A 1 315 ? -6.301 16.759 -3.633 1.00 89.69 315 ALA A CA 1
ATOM 2360 C C . ALA A 1 315 ? -5.878 16.677 -2.161 1.00 89.69 315 ALA A C 1
ATOM 2362 O O . ALA A 1 315 ? -6.673 16.306 -1.294 1.00 89.69 315 ALA A O 1
ATOM 2363 N N . ALA A 1 316 ? -4.650 17.096 -1.849 1.00 92.62 316 ALA A N 1
ATOM 2364 C CA . ALA A 1 316 ? -4.147 17.151 -0.483 1.00 92.62 316 ALA A CA 1
ATOM 2365 C C . ALA A 1 316 ? -4.983 18.093 0.396 1.00 92.62 316 ALA A C 1
ATOM 2367 O O . ALA A 1 316 ? -5.283 17.769 1.548 1.00 92.62 316 ALA A O 1
ATOM 2368 N N . ARG A 1 317 ? -5.406 19.240 -0.154 1.00 93.69 317 ARG A N 1
ATOM 2369 C CA . ARG A 1 317 ? -6.270 20.185 0.558 1.00 93.69 317 ARG A CA 1
ATOM 2370 C C . ARG A 1 317 ? -7.679 19.634 0.774 1.00 93.69 317 ARG A C 1
ATOM 2372 O O . ARG A 1 317 ? -8.170 19.701 1.895 1.00 93.69 317 ARG A O 1
ATOM 2379 N N . ALA A 1 318 ? -8.291 19.043 -0.249 1.00 92.81 318 ALA A N 1
ATOM 2380 C CA . ALA A 1 318 ? -9.615 18.435 -0.146 1.00 92.81 318 ALA A CA 1
ATOM 2381 C C . ALA A 1 318 ? -9.642 17.292 0.886 1.00 92.81 318 ALA A C 1
ATOM 2383 O O . ALA A 1 318 ? -10.562 17.210 1.703 1.00 92.81 318 ALA A O 1
ATOM 2384 N N . LEU A 1 319 ? -8.598 16.454 0.913 1.00 93.94 319 LEU A N 1
ATOM 2385 C CA . LEU A 1 319 ? -8.415 15.446 1.956 1.00 93.94 319 LEU A CA 1
ATOM 2386 C C . LEU A 1 319 ? -8.329 16.085 3.348 1.00 93.94 319 LEU A C 1
ATOM 2388 O O . LEU A 1 319 ? -8.973 15.610 4.284 1.00 93.94 319 LEU A O 1
ATOM 2392 N N . ALA A 1 320 ? -7.542 17.151 3.495 1.00 94.62 320 ALA A N 1
ATOM 2393 C CA . ALA A 1 320 ? -7.369 17.813 4.780 1.00 94.62 320 ALA A CA 1
ATOM 2394 C C . ALA A 1 320 ? -8.664 18.436 5.302 1.00 94.62 320 ALA A C 1
ATOM 2396 O O . ALA A 1 320 ? -9.004 18.221 6.465 1.00 94.62 320 ALA A O 1
ATOM 2397 N N . ASP A 1 321 ? -9.415 19.126 4.445 1.00 92.00 321 ASP A N 1
ATOM 2398 C CA . ASP A 1 321 ? -10.701 19.720 4.809 1.00 92.00 321 ASP A CA 1
ATOM 2399 C C . ASP A 1 321 ? -11.705 18.627 5.229 1.00 92.00 321 ASP A C 1
ATOM 2401 O O . ASP A 1 321 ? -12.380 18.758 6.255 1.00 92.00 321 ASP A O 1
ATOM 2405 N N . ARG A 1 322 ? -11.747 17.495 4.507 1.00 94.75 322 ARG A N 1
ATOM 2406 C CA . ARG A 1 322 ? -12.578 16.337 4.873 1.00 94.75 322 ARG A CA 1
ATOM 2407 C C . ARG A 1 322 ? -12.199 15.770 6.241 1.00 94.75 322 ARG A C 1
ATOM 2409 O O . ARG A 1 322 ? -13.064 15.607 7.098 1.00 94.75 322 ARG A O 1
ATOM 2416 N N . LEU A 1 323 ? -10.919 15.475 6.465 1.00 90.50 323 LEU A N 1
ATOM 2417 C CA . LEU A 1 323 ? -10.453 14.865 7.713 1.00 90.50 323 LEU A CA 1
ATOM 2418 C C . LEU A 1 323 ? -10.563 15.812 8.917 1.00 90.50 323 LEU A C 1
ATOM 2420 O O . LEU A 1 323 ? -10.853 15.348 10.021 1.00 90.50 323 LEU A O 1
ATOM 2424 N N . ALA A 1 324 ? -10.399 17.120 8.709 1.00 87.81 324 ALA A N 1
ATOM 2425 C CA . ALA A 1 324 ? -10.678 18.134 9.722 1.00 87.81 324 ALA A CA 1
ATOM 2426 C C . ALA A 1 324 ? -12.171 18.155 10.090 1.00 87.81 324 ALA A C 1
ATOM 2428 O O . ALA A 1 324 ? -12.511 18.176 11.273 1.00 87.81 324 ALA A O 1
ATOM 2429 N N . GLY A 1 325 ? -13.066 18.050 9.099 1.00 81.94 325 GLY A N 1
ATOM 2430 C CA . GLY A 1 325 ? -14.506 17.876 9.322 1.00 81.94 325 GLY 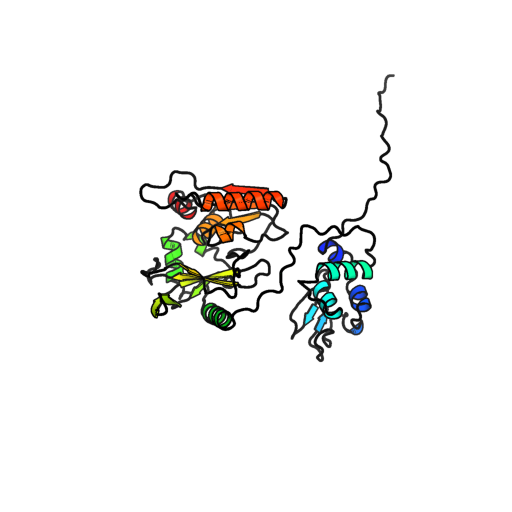A CA 1
ATOM 2431 C C . GLY A 1 325 ? -14.867 16.582 10.066 1.00 81.94 325 GLY A C 1
ATOM 2432 O O . GLY A 1 325 ? -15.866 16.534 10.781 1.00 81.94 325 GLY A O 1
ATOM 2433 N N . GLU A 1 326 ? -14.030 15.548 9.963 1.00 83.56 326 GLU A N 1
ATOM 2434 C CA . GLU A 1 326 ? -14.128 14.307 10.744 1.00 83.56 326 GLU A CA 1
ATOM 2435 C C . GLU A 1 326 ? -13.509 14.421 12.159 1.00 83.56 326 GLU A C 1
ATOM 2437 O O . GLU A 1 326 ? -13.482 13.438 12.900 1.00 83.56 326 GLU A O 1
ATOM 2442 N N . GLY A 1 327 ? -13.019 15.602 12.556 1.00 84.81 327 GLY A N 1
ATOM 2443 C CA . GLY A 1 327 ? -12.477 15.875 13.892 1.00 84.81 327 GLY A CA 1
ATOM 2444 C C . GLY A 1 327 ? -11.014 15.470 14.097 1.00 84.81 327 GLY A C 1
ATOM 2445 O O . GLY A 1 327 ? -10.585 15.322 15.241 1.00 84.81 327 GLY A O 1
ATOM 2446 N N . ARG A 1 328 ? -10.243 15.269 13.020 1.00 90.81 328 ARG A N 1
ATOM 2447 C CA . ARG A 1 328 ? -8.807 14.943 13.096 1.00 90.81 328 ARG A CA 1
ATOM 2448 C C . ARG A 1 328 ? -7.932 16.186 12.985 1.00 90.81 328 ARG A C 1
ATOM 2450 O O . ARG A 1 328 ? -8.287 17.152 12.316 1.00 90.81 328 ARG A O 1
ATOM 2457 N N . SER A 1 329 ? -6.747 16.131 13.589 1.00 95.81 329 SER A N 1
ATOM 2458 C CA . SER A 1 329 ? -5.692 17.111 13.331 1.00 95.81 329 SER A CA 1
ATOM 2459 C C . SER A 1 329 ? -5.028 16.786 11.996 1.00 95.81 329 SER A C 1
ATOM 2461 O O . SER A 1 329 ? -4.595 15.652 11.786 1.00 95.81 329 SER A O 1
ATOM 2463 N N . VAL A 1 330 ? -4.953 17.751 11.078 1.00 97.62 330 VAL A N 1
ATOM 2464 C CA . VAL A 1 330 ? -4.370 17.523 9.751 1.00 97.62 330 VAL A CA 1
ATOM 2465 C C . VAL A 1 330 ? -3.332 18.584 9.427 1.00 97.62 330 VAL A C 1
ATOM 2467 O O . VAL A 1 330 ? -3.572 19.776 9.608 1.00 97.62 330 VAL A O 1
ATOM 2470 N N . ARG A 1 331 ? -2.181 18.148 8.914 1.00 97.38 331 ARG A N 1
ATOM 2471 C CA . ARG A 1 331 ? -1.140 19.018 8.360 1.00 97.38 331 ARG A CA 1
ATOM 2472 C C . ARG A 1 331 ? -0.924 18.673 6.897 1.00 97.38 331 ARG A C 1
ATOM 2474 O O . ARG A 1 331 ? -0.690 17.512 6.581 1.00 97.38 331 ARG A O 1
ATOM 2481 N N . VAL A 1 332 ? -0.980 19.677 6.028 1.00 96.69 332 VAL A N 1
ATOM 2482 C CA . VAL A 1 332 ? -0.595 19.539 4.619 1.00 96.69 332 VAL A CA 1
ATOM 2483 C C . VAL A 1 332 ? 0.813 20.092 4.460 1.00 96.69 332 VAL A C 1
ATOM 2485 O O . VAL A 1 332 ? 1.079 21.231 4.839 1.00 96.69 332 VAL A O 1
ATOM 2488 N N . LEU A 1 333 ? 1.704 19.270 3.921 1.00 95.44 333 LEU A N 1
ATOM 2489 C CA . LEU A 1 333 ? 3.102 19.587 3.679 1.00 95.44 333 LEU A CA 1
ATOM 2490 C C . LEU A 1 333 ? 3.340 19.513 2.172 1.00 95.44 333 LEU A C 1
ATOM 2492 O O . LEU A 1 333 ? 3.013 18.508 1.541 1.00 95.44 333 LEU A O 1
ATOM 2496 N N . LEU A 1 334 ? 3.923 20.572 1.613 1.00 93.19 334 LEU A N 1
ATOM 2497 C CA . LEU A 1 334 ? 4.356 20.626 0.217 1.00 93.19 334 LEU A CA 1
ATOM 2498 C C . LEU A 1 334 ? 5.883 20.766 0.149 1.00 93.19 334 LEU A C 1
ATOM 2500 O O . LEU A 1 334 ? 6.457 21.419 1.030 1.00 93.19 334 LEU A O 1
ATOM 2504 N N . PRO A 1 335 ? 6.539 20.188 -0.873 1.00 91.25 335 PRO A N 1
ATOM 2505 C CA . PRO A 1 335 ? 7.970 20.317 -1.078 1.00 91.25 335 PRO A CA 1
ATOM 2506 C C . PRO A 1 335 ? 8.437 21.780 -1.033 1.00 91.25 335 PRO A C 1
ATOM 2508 O O . PRO A 1 335 ? 7.879 22.630 -1.732 1.00 91.25 335 PRO A O 1
ATOM 2511 N N . PRO A 1 336 ? 9.459 22.104 -0.223 1.00 85.88 336 PRO A N 1
ATOM 2512 C CA . PRO A 1 336 ? 9.971 23.463 -0.121 1.00 85.88 336 PRO A CA 1
ATOM 2513 C C . PRO A 1 336 ? 10.838 23.802 -1.339 1.00 85.88 336 PRO A C 1
ATOM 2515 O O . PRO A 1 336 ? 11.995 23.385 -1.414 1.00 85.88 336 PRO A O 1
ATOM 2518 N N . GLY A 1 337 ? 10.316 24.595 -2.271 1.00 82.75 337 GLY A N 1
ATOM 2519 C CA . GLY A 1 337 ? 11.065 25.064 -3.436 1.00 82.75 337 GLY A CA 1
ATOM 2520 C C . GLY A 1 337 ? 10.167 25.457 -4.603 1.00 82.75 337 GLY A C 1
ATOM 2521 O O . GLY A 1 337 ? 8.943 25.444 -4.494 1.00 82.75 337 GLY A O 1
ATOM 2522 N N . ALA A 1 338 ? 10.796 25.806 -5.723 1.00 84.19 338 ALA A N 1
ATOM 2523 C CA . ALA A 1 338 ? 10.122 25.947 -7.007 1.00 84.19 338 ALA A CA 1
ATOM 2524 C C . ALA A 1 338 ? 10.251 24.645 -7.806 1.00 84.19 338 ALA A C 1
ATOM 2526 O O . ALA A 1 338 ? 11.218 23.900 -7.636 1.00 84.19 338 ALA A O 1
ATOM 2527 N N . ILE A 1 339 ? 9.291 24.392 -8.696 1.00 85.81 339 ILE A N 1
ATOM 2528 C CA . ILE A 1 339 ? 9.393 23.301 -9.668 1.00 85.81 339 ILE A CA 1
ATOM 2529 C C . ILE A 1 339 ? 10.610 23.593 -10.567 1.00 85.81 339 ILE A C 1
ATOM 2531 O O . ILE A 1 339 ? 10.664 24.686 -11.139 1.00 85.81 339 ILE A O 1
ATOM 2535 N N . PRO A 1 340 ? 11.586 22.672 -10.685 1.00 83.88 340 PRO A N 1
ATOM 2536 C CA . PRO A 1 340 ? 12.741 22.869 -11.556 1.00 83.88 340 PRO A CA 1
ATOM 2537 C C . PRO A 1 340 ? 12.330 23.128 -13.009 1.00 83.88 340 PRO A C 1
ATOM 2539 O O . PRO A 1 340 ? 11.322 22.602 -13.486 1.00 83.88 340 PRO A O 1
ATOM 2542 N N . GLU A 1 341 ? 13.125 23.912 -13.734 1.00 82.38 341 GLU A N 1
ATOM 2543 C CA . GLU A 1 341 ? 12.848 24.223 -15.137 1.00 82.38 341 GLU A CA 1
ATOM 2544 C C . GLU A 1 341 ? 12.771 22.937 -15.982 1.00 82.38 341 GLU A C 1
ATOM 2546 O O . GLU A 1 341 ? 13.641 22.069 -15.912 1.00 82.38 341 GLU A O 1
ATOM 2551 N N . GLY A 1 342 ? 11.682 22.778 -16.741 1.00 81.25 342 GLY A N 1
ATOM 2552 C CA . GLY A 1 342 ? 11.409 21.578 -17.544 1.00 81.25 342 GLY A CA 1
ATOM 2553 C C . GLY A 1 342 ? 10.851 20.370 -16.772 1.00 81.25 342 GLY A C 1
ATOM 2554 O O . GLY A 1 342 ? 10.459 19.384 -17.402 1.00 81.25 342 GLY A O 1
ATOM 2555 N N . ALA A 1 343 ? 10.755 20.425 -15.439 1.00 84.62 343 ALA A N 1
ATOM 2556 C CA . ALA A 1 343 ? 10.127 19.374 -14.641 1.00 84.62 343 ALA A CA 1
ATOM 2557 C C . ALA A 1 343 ? 8.596 19.521 -14.602 1.00 84.62 343 ALA A C 1
ATOM 2559 O O . ALA A 1 343 ? 8.040 20.616 -14.674 1.00 84.62 343 ALA A O 1
ATOM 2560 N N . LYS A 1 344 ? 7.888 18.394 -14.461 1.00 83.06 344 LYS A N 1
ATOM 2561 C CA . LYS A 1 344 ? 6.415 18.376 -14.334 1.00 83.06 344 LYS A CA 1
ATOM 2562 C C . LYS A 1 344 ? 5.930 18.684 -12.912 1.00 83.06 344 LYS A C 1
ATOM 2564 O O . LYS A 1 344 ? 4.759 19.006 -12.717 1.00 83.06 344 LYS A O 1
ATOM 2569 N N . GLY A 1 345 ? 6.825 18.574 -11.939 1.00 87.94 345 GLY A N 1
ATOM 2570 C CA . GLY A 1 345 ? 6.567 18.804 -10.530 1.00 87.94 345 GLY A CA 1
ATOM 2571 C C . GLY A 1 345 ? 7.816 18.549 -9.695 1.00 87.94 345 GLY A C 1
ATOM 2572 O O . GLY A 1 345 ? 8.873 18.227 -10.239 1.00 87.94 345 GLY A O 1
ATOM 2573 N N . LEU A 1 346 ? 7.662 18.708 -8.390 1.00 89.75 346 LEU A N 1
ATOM 2574 C CA . LEU A 1 346 ? 8.632 18.388 -7.356 1.00 89.75 346 LEU A CA 1
ATOM 2575 C C . LEU A 1 346 ? 7.915 17.510 -6.328 1.00 89.75 346 LEU A C 1
ATOM 2577 O O . LEU A 1 346 ? 6.853 17.899 -5.839 1.00 89.75 346 LEU A O 1
ATOM 2581 N N . ASP A 1 347 ? 8.467 16.341 -6.020 1.00 90.81 347 ASP A N 1
ATOM 2582 C CA . ASP A 1 347 ? 7.906 15.424 -5.024 1.00 90.81 347 ASP A CA 1
ATOM 2583 C C . ASP A 1 347 ? 8.800 15.313 -3.772 1.00 90.81 347 ASP A C 1
ATOM 2585 O O . ASP A 1 347 ? 9.888 15.889 -3.681 1.00 90.81 347 ASP A O 1
ATOM 2589 N N . TRP A 1 348 ? 8.326 14.601 -2.748 1.00 93.81 348 TRP A N 1
ATOM 2590 C CA . TRP A 1 348 ? 9.080 14.425 -1.500 1.00 93.81 348 TRP A CA 1
ATOM 2591 C C . TRP A 1 348 ? 10.293 13.499 -1.624 1.00 93.81 348 TRP A C 1
ATOM 2593 O O . TRP A 1 348 ? 11.208 13.587 -0.801 1.00 93.81 348 TRP A O 1
ATOM 2603 N N . LEU A 1 349 ? 10.343 12.651 -2.654 1.00 93.81 349 LEU A N 1
ATOM 2604 C CA . LEU A 1 349 ? 11.542 11.879 -2.950 1.00 93.81 349 LEU A CA 1
ATOM 2605 C C . LEU A 1 349 ? 12.645 12.783 -3.515 1.00 93.81 349 LEU A C 1
ATOM 2607 O O . LEU A 1 349 ? 13.812 12.608 -3.160 1.00 93.81 349 LEU A O 1
ATOM 2611 N N . ASP A 1 350 ? 12.293 13.761 -4.348 1.00 91.88 350 ASP A N 1
ATOM 2612 C CA . ASP A 1 350 ? 13.244 14.751 -4.855 1.00 91.88 350 ASP A CA 1
ATOM 2613 C C . ASP A 1 350 ? 13.854 15.558 -3.697 1.00 91.88 350 ASP A C 1
ATOM 2615 O O . ASP A 1 350 ? 15.075 15.715 -3.625 1.00 91.88 350 ASP A O 1
ATOM 2619 N N . VAL A 1 351 ? 13.024 16.006 -2.743 1.00 91.31 351 VAL A N 1
ATOM 2620 C CA . VAL A 1 351 ? 13.486 16.728 -1.540 1.00 91.31 351 VAL A CA 1
ATOM 2621 C C . VAL A 1 351 ? 14.455 15.872 -0.725 1.00 91.31 351 VAL A C 1
ATOM 2623 O O . VAL A 1 351 ? 15.530 16.349 -0.353 1.00 91.31 351 VAL A O 1
ATOM 2626 N N . TRP A 1 352 ? 14.101 14.607 -0.482 1.00 92.62 352 TRP A N 1
ATOM 2627 C CA . TRP A 1 352 ? 14.960 13.663 0.229 1.00 92.62 352 TRP A CA 1
ATOM 2628 C C . TRP A 1 352 ? 16.299 13.472 -0.482 1.00 92.62 352 TRP A C 1
ATOM 2630 O O . TRP A 1 352 ? 17.350 13.613 0.135 1.00 92.62 352 TRP A O 1
ATOM 2640 N N . THR A 1 353 ? 16.275 13.233 -1.792 1.00 90.56 353 THR A N 1
ATOM 2641 C CA . THR A 1 353 ? 17.489 12.988 -2.584 1.00 90.56 353 THR A CA 1
ATOM 2642 C C . THR A 1 353 ? 18.417 14.208 -2.592 1.00 90.56 353 THR A C 1
ATOM 2644 O O . THR A 1 353 ? 19.635 14.058 -2.579 1.00 90.56 353 THR A O 1
ATOM 2647 N N . GLN A 1 354 ? 17.864 15.425 -2.573 1.00 87.69 354 GLN A N 1
ATOM 2648 C CA . GLN A 1 354 ? 18.649 16.663 -2.561 1.00 87.69 354 GLN A CA 1
ATOM 2649 C C . GLN A 1 354 ? 19.211 17.023 -1.179 1.00 87.69 354 GLN A C 1
ATOM 2651 O O . GLN A 1 354 ? 20.265 17.652 -1.099 1.00 87.69 354 GLN A O 1
ATOM 2656 N N . ARG A 1 355 ? 18.496 16.702 -0.091 1.00 86.19 355 ARG A N 1
ATOM 2657 C CA . ARG A 1 355 ? 18.796 17.233 1.256 1.00 86.19 355 ARG A CA 1
ATOM 2658 C C . ARG A 1 355 ? 19.173 16.180 2.296 1.00 86.19 355 ARG A C 1
ATOM 2660 O O . ARG A 1 355 ? 19.666 16.559 3.355 1.00 86.19 355 ARG A O 1
ATOM 2667 N N . GLY A 1 356 ? 18.894 14.903 2.043 1.00 81.44 356 GLY A N 1
ATOM 2668 C CA . GLY A 1 356 ? 19.043 13.802 3.004 1.00 81.44 356 GLY A CA 1
ATOM 2669 C C . GLY A 1 356 ? 18.093 13.873 4.207 1.00 81.44 356 GLY A C 1
ATOM 2670 O O . GLY A 1 356 ? 18.306 13.175 5.192 1.00 81.44 356 GLY A O 1
ATOM 2671 N N . ARG A 1 357 ? 17.094 14.764 4.171 1.00 78.56 357 ARG A N 1
ATOM 2672 C CA . ARG A 1 357 ? 16.090 14.977 5.225 1.00 78.56 357 ARG A CA 1
ATOM 2673 C C . ARG A 1 357 ? 14.867 15.707 4.673 1.00 78.56 357 ARG A C 1
ATOM 2675 O O . ARG A 1 357 ? 14.985 16.418 3.670 1.00 78.56 357 ARG A O 1
ATOM 2682 N N . ILE A 1 358 ? 13.733 15.579 5.360 1.00 80.12 358 ILE A N 1
ATOM 2683 C CA . ILE A 1 358 ? 12.451 16.230 5.036 1.00 80.12 358 ILE A CA 1
ATOM 2684 C C . ILE A 1 358 ? 11.831 16.912 6.250 1.00 80.12 358 ILE A C 1
ATOM 2686 O O . ILE A 1 358 ? 12.150 16.493 7.387 1.00 80.12 358 ILE A O 1
#